Protein AF-A0A926GBU8-F1 (afdb_monomer_lite)

InterPro domains:
  IPR007627 RNA polymerase sigma-70 region 2 [PF04542] (27-92)
  IPR013325 RNA polymerase sigma factor, region 2 [SSF88946] (2-93)
  IPR039425 RNA polymerase sigma-70-like [PTHR43133] (6-156)

Structure (mmCIF, N/CA/C/O backbone):
data_AF-A0A926GBU8-F1
#
_entry.id   AF-A0A926GBU8-F1
#
loop_
_atom_site.group_PDB
_atom_site.id
_atom_site.type_symbol
_atom_site.label_atom_id
_atom_site.label_alt_id
_atom_site.label_comp_id
_atom_site.label_asym_id
_atom_site.label_entity_id
_atom_site.label_seq_id
_atom_site.pdbx_PDB_ins_code
_atom_site.Cartn_x
_atom_site.Cartn_y
_atom_site.Cartn_z
_atom_site.occupancy
_atom_site.B_iso_or_equiv
_atom_site.auth_seq_id
_atom_site.auth_comp_id
_atom_site.auth_asym_id
_atom_site.auth_atom_id
_atom_site.pdbx_PDB_model_num
ATOM 1 N N . MET A 1 1 ? -6.153 12.643 -9.523 1.00 63.75 1 MET A N 1
ATOM 2 C CA . MET A 1 1 ? -5.300 12.379 -10.706 1.00 63.75 1 MET A CA 1
ATOM 3 C C . MET A 1 1 ? -6.077 12.792 -11.944 1.00 63.75 1 MET A C 1
ATOM 5 O O . MET A 1 1 ? -7.296 12.689 -11.899 1.00 63.75 1 MET A O 1
ATOM 9 N N . SER A 1 2 ? -5.433 13.256 -13.017 1.00 78.69 2 SER A N 1
ATOM 10 C CA . SER A 1 2 ? -6.148 13.443 -14.288 1.00 78.69 2 SER A CA 1
ATOM 11 C C . SER A 1 2 ? -6.424 12.085 -14.944 1.00 78.69 2 SER A C 1
ATOM 13 O O . SER A 1 2 ? -5.638 11.152 -14.773 1.00 78.69 2 SER A O 1
ATOM 15 N N . ASN A 1 3 ? -7.508 11.981 -15.719 1.00 85.19 3 ASN A N 1
ATOM 16 C CA . ASN A 1 3 ? -7.843 10.754 -16.451 1.00 85.19 3 ASN A CA 1
ATOM 17 C C . ASN A 1 3 ? -6.680 10.292 -17.358 1.00 85.19 3 ASN A C 1
ATOM 19 O O . ASN A 1 3 ? -6.287 9.131 -17.344 1.00 85.19 3 ASN A O 1
ATOM 23 N N . ALA A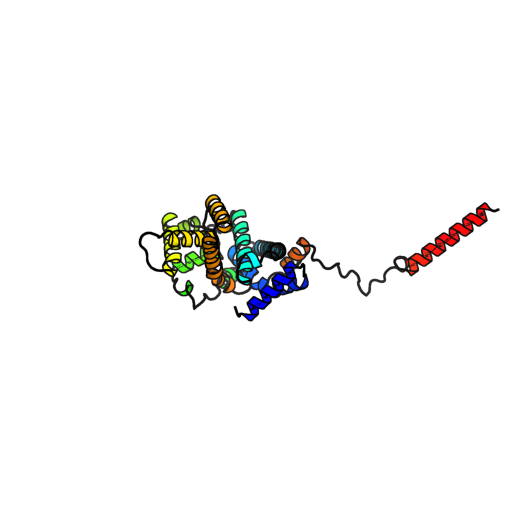 1 4 ? -6.014 11.241 -18.027 1.00 88.44 4 ALA A N 1
ATOM 24 C CA . ALA A 1 4 ? -4.846 10.973 -18.868 1.00 88.44 4 ALA A CA 1
ATOM 25 C C . ALA A 1 4 ? -3.659 10.349 -18.106 1.00 88.44 4 ALA A C 1
ATOM 27 O O . ALA A 1 4 ? -2.915 9.543 -18.667 1.00 88.44 4 ALA A O 1
ATOM 28 N N . GLN A 1 5 ? -3.461 10.709 -16.831 1.00 90.00 5 GLN A N 1
ATOM 29 C CA . GLN A 1 5 ? -2.409 10.106 -16.013 1.00 90.00 5 GLN A CA 1
ATOM 30 C C . GLN A 1 5 ? -2.749 8.656 -15.652 1.00 90.00 5 GLN A C 1
ATOM 32 O O . GLN A 1 5 ? -1.855 7.812 -15.674 1.00 90.00 5 GLN A O 1
ATOM 37 N N . ASN A 1 6 ? -4.016 8.354 -15.361 1.00 92.31 6 ASN A N 1
ATOM 38 C CA . ASN A 1 6 ? -4.447 6.985 -15.077 1.00 92.31 6 ASN A CA 1
ATOM 39 C C . ASN A 1 6 ? -4.274 6.098 -16.317 1.00 92.31 6 ASN A C 1
ATOM 41 O O . ASN A 1 6 ? -3.550 5.109 -16.246 1.00 92.31 6 ASN A O 1
ATOM 45 N N . GLU A 1 7 ? -4.783 6.522 -17.477 1.00 94.81 7 GLU A N 1
ATOM 46 C CA . GLU A 1 7 ? -4.616 5.805 -18.753 1.00 94.81 7 GLU A CA 1
ATOM 47 C C . GLU A 1 7 ? -3.135 5.592 -19.124 1.00 94.81 7 GLU A C 1
ATOM 49 O O . GLU A 1 7 ? -2.750 4.583 -19.722 1.00 94.81 7 GLU A O 1
ATOM 54 N N . HIS A 1 8 ? -2.259 6.548 -18.794 1.00 96.88 8 HIS A N 1
ATOM 55 C CA . HIS A 1 8 ? -0.822 6.381 -18.997 1.00 96.88 8 HIS A CA 1
ATOM 56 C C . HIS A 1 8 ? -0.242 5.263 -18.120 1.00 96.88 8 HIS A C 1
ATOM 58 O O . HIS A 1 8 ? 0.469 4.400 -18.637 1.00 96.88 8 HIS A O 1
ATOM 64 N N . LEU A 1 9 ? -0.566 5.247 -16.824 1.00 97.62 9 LEU A N 1
ATOM 65 C CA . LEU A 1 9 ? -0.088 4.220 -15.898 1.00 97.62 9 LEU A CA 1
ATOM 66 C C . LEU A 1 9 ? -0.658 2.834 -16.233 1.00 97.62 9 LEU A C 1
ATOM 68 O O . LEU A 1 9 ? 0.092 1.862 -16.201 1.00 97.62 9 LEU A O 1
ATOM 72 N N . GLU A 1 10 ? -1.932 2.738 -16.625 1.00 97.12 10 GLU A N 1
ATOM 73 C CA . GLU A 1 10 ? -2.544 1.483 -17.096 1.00 97.12 10 GLU A CA 1
ATOM 74 C C . GLU A 1 10 ? -1.784 0.901 -18.287 1.00 97.12 10 GLU A C 1
ATOM 76 O O . GLU A 1 10 ? -1.435 -0.281 -18.292 1.00 97.12 10 GLU A O 1
ATOM 81 N N . ARG A 1 11 ? -1.454 1.739 -19.281 1.00 97.81 11 ARG A N 1
ATOM 82 C CA . ARG A 1 11 ? -0.669 1.305 -20.446 1.00 97.81 11 ARG A CA 1
ATOM 83 C C . ARG A 1 11 ? 0.712 0.793 -20.053 1.00 97.81 11 ARG A C 1
ATOM 85 O O . ARG A 1 11 ? 1.144 -0.224 -20.595 1.00 97.81 11 ARG A O 1
ATOM 92 N N . LEU A 1 12 ? 1.395 1.462 -19.123 1.00 98.44 12 LEU A N 1
ATOM 93 C CA . LEU A 1 12 ? 2.696 1.009 -18.626 1.00 98.44 12 LEU A CA 1
ATOM 94 C C . LEU A 1 12 ? 2.581 -0.344 -17.912 1.00 98.44 12 LEU A C 1
ATOM 96 O O . LEU A 1 12 ? 3.353 -1.253 -18.208 1.00 98.44 12 LEU A O 1
ATOM 100 N N . ILE A 1 13 ? 1.585 -0.523 -17.039 1.00 98.31 13 ILE A N 1
ATOM 101 C CA . ILE A 1 13 ? 1.344 -1.799 -16.346 1.00 98.31 13 ILE A CA 1
ATOM 102 C C . ILE A 1 13 ? 1.042 -2.920 -17.353 1.00 98.31 13 ILE A C 1
ATOM 104 O O . ILE A 1 13 ? 1.612 -4.008 -17.257 1.00 98.31 13 ILE A O 1
ATOM 108 N N . ALA A 1 14 ? 0.228 -2.650 -18.376 1.00 97.69 14 ALA A N 1
ATOM 109 C CA . ALA A 1 14 ? -0.079 -3.618 -19.428 1.00 97.69 14 ALA A CA 1
ATOM 110 C C . ALA A 1 14 ? 1.153 -4.016 -20.268 1.00 97.69 14 ALA A C 1
ATOM 112 O O . ALA A 1 14 ? 1.242 -5.149 -20.745 1.00 97.69 14 ALA A O 1
ATOM 113 N N . GLN A 1 15 ? 2.117 -3.111 -20.462 1.00 97.56 15 GLN A N 1
ATOM 114 C CA . GLN A 1 15 ? 3.394 -3.418 -21.117 1.00 97.56 15 GLN A CA 1
ATOM 115 C C . GLN A 1 15 ? 4.325 -4.221 -20.194 1.00 97.56 15 GLN A C 1
ATOM 117 O O . GLN A 1 15 ? 4.931 -5.201 -20.633 1.00 97.56 15 GLN A O 1
ATOM 122 N N . ILE A 1 16 ? 4.366 -3.898 -18.899 1.00 97.75 16 ILE A N 1
ATOM 123 C CA . ILE A 1 16 ? 5.099 -4.675 -17.886 1.00 97.75 16 ILE A CA 1
ATOM 124 C C . ILE A 1 16 ? 4.576 -6.114 -17.814 1.00 97.75 16 ILE A C 1
ATOM 126 O O . ILE A 1 16 ? 5.369 -7.051 -17.766 1.00 97.75 16 ILE A O 1
ATOM 130 N N . ALA A 1 17 ? 3.258 -6.320 -17.908 1.00 96.69 17 ALA A N 1
ATOM 131 C CA . ALA A 1 17 ? 2.655 -7.654 -17.972 1.00 96.69 17 ALA A CA 1
ATOM 132 C C . ALA A 1 17 ? 3.187 -8.507 -19.144 1.00 96.69 17 ALA A C 1
ATOM 134 O O . ALA A 1 17 ? 3.181 -9.739 -19.077 1.00 96.69 17 ALA A O 1
ATOM 135 N N . LYS A 1 18 ? 3.685 -7.861 -20.208 1.00 96.38 18 LYS A N 1
ATOM 136 C CA . LYS A 1 18 ? 4.315 -8.492 -21.380 1.00 96.38 18 LYS A CA 1
ATOM 137 C C . LYS A 1 18 ? 5.840 -8.617 -21.260 1.00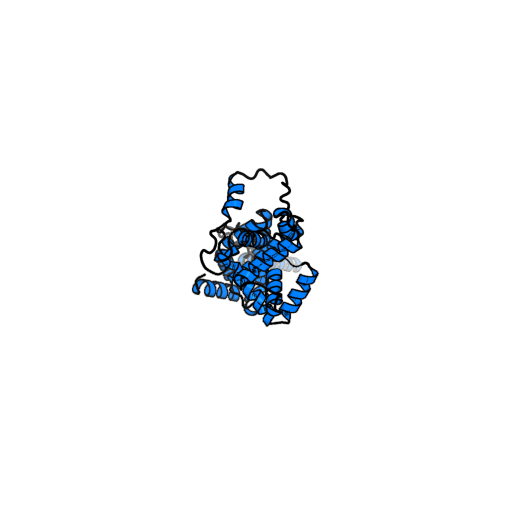 96.38 18 LYS A C 1
ATOM 139 O O . LYS A 1 18 ? 6.464 -9.165 -22.162 1.00 96.38 18 LYS A O 1
ATOM 144 N N . GLY A 1 19 ? 6.434 -8.162 -20.157 1.00 94.19 19 GLY A N 1
ATOM 145 C CA . GLY A 1 19 ? 7.876 -8.208 -19.911 1.00 94.19 19 GLY A CA 1
ATOM 146 C C . GLY A 1 19 ? 8.654 -6.998 -20.438 1.00 94.19 19 GLY A C 1
ATOM 147 O O . GLY A 1 19 ? 9.868 -7.096 -20.622 1.00 94.19 19 GLY A O 1
ATOM 148 N N . ASP A 1 20 ? 7.990 -5.867 -20.694 1.00 95.44 20 ASP A N 1
ATOM 149 C CA . ASP A 1 20 ? 8.652 -4.653 -21.178 1.00 95.44 20 ASP A CA 1
ATOM 150 C C . ASP A 1 20 ? 9.458 -3.956 -20.062 1.00 95.44 20 ASP A C 1
ATOM 152 O O . ASP A 1 20 ? 8.916 -3.448 -19.076 1.00 95.44 20 ASP A O 1
ATOM 156 N N . ARG A 1 21 ? 10.783 -3.921 -20.242 1.00 94.00 21 ARG A N 1
ATOM 157 C CA . ARG A 1 21 ? 11.736 -3.294 -19.314 1.00 94.00 21 ARG A CA 1
ATOM 158 C C . ARG A 1 21 ? 11.664 -1.768 -19.333 1.00 94.00 21 ARG A C 1
ATOM 160 O O . ARG A 1 21 ? 11.820 -1.148 -18.286 1.00 94.00 21 ARG A O 1
ATOM 167 N N . ALA A 1 22 ? 11.432 -1.166 -20.497 1.00 94.69 22 ALA A N 1
ATOM 168 C CA . ALA A 1 22 ? 11.340 0.284 -20.623 1.00 94.69 22 ALA A CA 1
ATOM 169 C C . ALA A 1 22 ? 10.052 0.796 -19.968 1.00 94.69 22 ALA A C 1
ATOM 171 O O . ALA A 1 22 ? 10.074 1.813 -19.276 1.00 94.69 22 ALA A O 1
ATOM 172 N N . ALA A 1 23 ? 8.953 0.048 -20.103 1.00 96.81 23 ALA A N 1
ATOM 173 C CA . ALA A 1 23 ? 7.709 0.351 -19.402 1.00 96.81 23 ALA A CA 1
ATOM 174 C C . ALA A 1 23 ? 7.868 0.285 -17.875 1.00 96.81 23 ALA A C 1
ATOM 176 O O . ALA A 1 23 ? 7.325 1.127 -17.160 1.00 96.81 23 ALA A O 1
ATOM 177 N N . PHE A 1 24 ? 8.646 -0.680 -17.373 1.00 96.88 24 PHE A N 1
ATOM 178 C CA . PHE A 1 24 ? 8.993 -0.766 -15.953 1.00 96.88 24 PHE A CA 1
ATOM 179 C C . PHE A 1 24 ? 9.758 0.472 -15.470 1.00 96.88 24 PHE A C 1
ATOM 181 O O . PHE A 1 24 ? 9.381 1.062 -14.456 1.00 96.88 24 PHE A O 1
ATOM 188 N N . ASP A 1 25 ? 10.793 0.892 -16.203 1.00 95.62 25 ASP A N 1
ATOM 189 C CA . ASP A 1 25 ? 11.571 2.087 -15.859 1.00 95.62 25 ASP A CA 1
ATOM 190 C C . ASP A 1 25 ? 10.692 3.355 -15.894 1.00 95.62 25 ASP A C 1
ATOM 192 O O . ASP A 1 25 ? 10.708 4.139 -14.945 1.00 95.62 25 ASP A O 1
ATOM 196 N N . ALA A 1 26 ? 9.844 3.511 -16.916 1.00 97.19 26 ALA A N 1
ATOM 197 C CA . ALA A 1 26 ? 8.922 4.642 -17.032 1.00 97.19 26 ALA A CA 1
ATOM 198 C C . ALA A 1 26 ? 7.863 4.672 -15.910 1.00 97.19 26 ALA A C 1
ATOM 200 O O . ALA A 1 26 ? 7.517 5.743 -15.394 1.00 97.19 26 ALA A O 1
ATOM 201 N N . LEU A 1 27 ? 7.366 3.503 -15.487 1.00 98.00 27 LEU A N 1
ATOM 202 C CA . LEU A 1 27 ? 6.454 3.401 -14.346 1.00 98.00 27 LEU A CA 1
ATOM 203 C C . LEU A 1 27 ? 7.168 3.798 -13.050 1.00 98.00 27 LEU A C 1
ATOM 205 O O . LEU A 1 27 ? 6.597 4.523 -12.229 1.00 98.00 27 LEU A O 1
ATOM 209 N N . TYR A 1 28 ? 8.417 3.360 -12.875 1.00 97.44 28 TYR A N 1
ATOM 210 C CA . TYR A 1 28 ? 9.247 3.746 -11.738 1.00 97.44 28 TYR A CA 1
ATOM 211 C C . TYR A 1 28 ? 9.452 5.263 -11.698 1.00 97.44 28 TYR A C 1
ATOM 213 O O . TYR A 1 28 ? 9.207 5.884 -10.663 1.00 97.44 28 TYR A O 1
ATOM 221 N N . ASP A 1 29 ? 9.854 5.882 -12.809 1.00 96.12 29 ASP A N 1
ATOM 222 C CA . ASP A 1 29 ? 10.068 7.333 -12.899 1.00 96.12 29 ASP A CA 1
ATOM 223 C C . ASP A 1 29 ? 8.801 8.119 -12.529 1.00 96.12 29 ASP A C 1
ATOM 225 O O . ASP A 1 29 ? 8.865 9.104 -11.794 1.00 96.12 29 ASP A O 1
ATOM 229 N N . SER A 1 30 ? 7.636 7.630 -12.956 1.00 96.31 30 SER A N 1
ATOM 230 C CA . SER A 1 30 ? 6.349 8.297 -12.731 1.00 96.31 30 SER A CA 1
ATOM 231 C C . SER A 1 30 ? 5.820 8.187 -11.297 1.00 96.31 30 SER A C 1
ATOM 233 O O . SER A 1 30 ? 5.031 9.031 -10.865 1.00 96.31 30 SER A O 1
ATOM 235 N N . THR A 1 31 ? 6.187 7.134 -10.557 1.00 97.62 31 THR A N 1
ATOM 236 C CA . THR A 1 31 ? 5.485 6.768 -9.309 1.00 97.62 31 THR A CA 1
ATOM 237 C C . THR A 1 31 ? 6.389 6.649 -8.084 1.00 97.62 31 THR A C 1
ATOM 239 O O . THR A 1 31 ? 5.923 6.868 -6.961 1.00 97.62 31 THR A O 1
ATOM 242 N N . SER A 1 32 ? 7.685 6.387 -8.270 1.00 97.44 32 SER A N 1
ATOM 243 C CA . SER A 1 32 ? 8.601 6.027 -7.180 1.00 97.44 32 SER A CA 1
ATOM 244 C C . SER A 1 32 ? 8.712 7.091 -6.099 1.00 97.44 32 SER A C 1
ATOM 246 O O . SER A 1 32 ? 8.776 6.738 -4.927 1.00 97.44 32 SER A O 1
ATOM 248 N N . ALA A 1 33 ? 8.664 8.380 -6.446 1.00 96.00 33 ALA A N 1
ATOM 249 C CA . ALA A 1 33 ? 8.797 9.444 -5.455 1.00 96.00 33 ALA A CA 1
ATOM 250 C C . ALA A 1 33 ? 7.646 9.466 -4.429 1.00 96.00 33 ALA A C 1
ATOM 252 O O . ALA A 1 33 ? 7.858 9.749 -3.249 1.00 96.00 33 ALA A O 1
ATOM 253 N N . LYS A 1 34 ? 6.422 9.136 -4.864 1.00 95.56 34 LYS A N 1
ATOM 254 C CA . LYS A 1 34 ? 5.244 9.051 -3.984 1.00 95.56 34 LYS A CA 1
ATOM 255 C C . LYS A 1 34 ? 5.255 7.765 -3.164 1.00 95.56 34 LYS A C 1
ATOM 257 O O . LYS A 1 34 ? 5.029 7.801 -1.959 1.00 95.56 34 LYS A O 1
ATOM 262 N N . LEU A 1 35 ? 5.554 6.633 -3.804 1.00 97.88 35 LEU A N 1
ATOM 263 C CA . LEU A 1 35 ? 5.604 5.339 -3.116 1.00 97.88 35 LEU A CA 1
ATOM 264 C C . LEU A 1 35 ? 6.747 5.294 -2.092 1.00 97.88 35 LEU A C 1
ATOM 266 O O . LEU A 1 35 ? 6.578 4.765 -0.998 1.00 97.88 35 LEU A O 1
ATOM 270 N N . TYR A 1 36 ? 7.888 5.913 -2.402 1.00 97.69 36 TYR A N 1
ATOM 271 C CA . TYR A 1 36 ? 9.001 6.026 -1.468 1.00 97.69 36 TYR A CA 1
ATOM 272 C C . TYR A 1 36 ? 8.675 6.939 -0.287 1.00 97.69 36 TYR A C 1
ATOM 274 O O . TYR A 1 36 ? 9.002 6.585 0.844 1.00 97.69 36 TYR A O 1
ATOM 282 N N . ALA A 1 37 ? 7.991 8.067 -0.522 1.00 95.50 37 ALA A N 1
ATOM 283 C CA . ALA A 1 37 ? 7.491 8.911 0.562 1.00 95.50 37 ALA A CA 1
ATOM 284 C C . ALA A 1 37 ? 6.618 8.100 1.528 1.00 95.50 37 ALA A C 1
ATOM 286 O O . ALA A 1 37 ? 6.871 8.112 2.728 1.00 95.50 37 ALA A O 1
ATOM 287 N N . LEU A 1 38 ? 5.685 7.301 0.999 1.00 95.81 38 LEU A N 1
ATOM 288 C CA . LEU A 1 38 ? 4.846 6.418 1.807 1.00 95.81 38 LEU A CA 1
ATOM 289 C C . LEU A 1 38 ? 5.662 5.384 2.602 1.00 95.81 38 LEU A C 1
ATOM 291 O O . LEU A 1 38 ? 5.427 5.218 3.798 1.00 95.81 38 LEU A O 1
ATOM 295 N N . CYS A 1 39 ? 6.644 4.721 1.979 1.00 96.31 39 CYS A N 1
ATOM 296 C CA . CYS A 1 39 ? 7.535 3.792 2.683 1.00 96.31 39 CYS A CA 1
ATOM 297 C C . CYS A 1 39 ? 8.277 4.475 3.841 1.00 96.31 39 CYS A C 1
ATOM 299 O O . CYS A 1 39 ? 8.348 3.917 4.934 1.00 96.31 39 CYS A O 1
ATOM 301 N N . VAL A 1 40 ? 8.827 5.673 3.613 1.00 94.88 40 VAL A N 1
ATOM 302 C CA . VAL A 1 40 ? 9.551 6.442 4.638 1.00 94.88 40 VAL A CA 1
ATOM 303 C C . VAL A 1 40 ? 8.617 6.857 5.771 1.00 94.88 40 VAL A C 1
ATOM 305 O O . VAL A 1 40 ? 9.008 6.754 6.930 1.00 94.88 40 VAL A O 1
ATOM 308 N N . THR A 1 41 ? 7.391 7.281 5.459 1.00 92.00 41 THR A N 1
ATOM 309 C CA . THR A 1 41 ? 6.397 7.669 6.466 1.00 92.00 41 THR A CA 1
ATOM 310 C C . THR A 1 41 ? 5.987 6.489 7.350 1.00 92.00 41 THR A C 1
ATOM 312 O O . THR A 1 41 ? 5.946 6.649 8.567 1.00 92.00 41 THR A O 1
ATOM 315 N N . ILE A 1 42 ? 5.747 5.309 6.764 1.00 91.81 42 ILE A N 1
ATOM 316 C CA . ILE A 1 42 ? 5.332 4.113 7.518 1.00 91.81 42 ILE A CA 1
ATOM 317 C C . ILE A 1 42 ? 6.485 3.542 8.345 1.00 91.81 42 ILE A C 1
ATOM 319 O O . ILE A 1 42 ? 6.299 3.199 9.508 1.00 91.81 42 ILE A O 1
ATOM 323 N N . LEU A 1 43 ? 7.673 3.406 7.750 1.00 91.81 43 LEU A N 1
ATOM 324 C CA . LEU A 1 43 ? 8.782 2.680 8.376 1.00 91.81 43 LEU A CA 1
ATOM 325 C C . LEU A 1 43 ? 9.656 3.563 9.266 1.00 91.81 43 LEU A C 1
ATOM 327 O O . LEU A 1 43 ? 10.352 3.042 10.132 1.00 91.81 43 LEU A O 1
ATOM 331 N N . ASN A 1 44 ? 9.673 4.878 9.026 1.00 89.06 44 ASN A N 1
ATOM 332 C CA . ASN A 1 44 ? 10.564 5.836 9.685 1.00 89.06 44 ASN A CA 1
ATOM 333 C C . ASN A 1 44 ? 12.056 5.411 9.678 1.00 89.06 44 ASN A C 1
ATOM 335 O O . ASN A 1 44 ? 12.845 5.804 10.535 1.00 89.06 44 ASN A O 1
ATOM 339 N N . ASP A 1 45 ? 12.449 4.606 8.688 1.00 90.25 45 ASP A N 1
ATOM 340 C CA . ASP A 1 45 ? 13.785 4.046 8.488 1.00 90.25 45 ASP A CA 1
ATOM 341 C C . ASP A 1 45 ? 14.058 4.041 6.977 1.00 90.25 45 ASP A C 1
ATOM 343 O O . ASP A 1 45 ? 13.387 3.351 6.207 1.00 90.25 45 ASP A O 1
ATOM 347 N N . ARG A 1 46 ? 15.021 4.860 6.533 1.00 91.81 46 ARG A N 1
ATOM 348 C CA . ARG A 1 46 ? 15.344 5.027 5.106 1.00 91.81 46 ARG A CA 1
ATOM 349 C C . ARG A 1 46 ? 15.919 3.753 4.476 1.00 91.81 46 ARG A C 1
ATOM 351 O O . ARG A 1 46 ? 15.401 3.367 3.431 1.00 91.81 46 ARG A O 1
ATOM 358 N N . PRO A 1 47 ? 16.934 3.083 5.057 1.00 93.44 47 PRO A N 1
ATOM 359 C CA . PRO A 1 47 ? 17.360 1.762 4.595 1.00 93.44 47 PRO A CA 1
ATOM 360 C C . PRO A 1 47 ? 16.212 0.752 4.457 1.00 93.44 47 PRO A C 1
ATOM 362 O O . PRO A 1 47 ? 16.108 0.072 3.433 1.00 93.44 47 PRO A O 1
ATOM 365 N N . ALA A 1 48 ? 15.318 0.676 5.448 1.00 94.50 48 ALA A N 1
ATOM 366 C CA . ALA A 1 48 ? 14.162 -0.214 5.377 1.00 94.50 48 ALA A CA 1
ATOM 367 C C . ALA A 1 48 ? 13.183 0.203 4.267 1.00 94.50 48 ALA A C 1
ATOM 369 O O . ALA A 1 48 ? 12.692 -0.654 3.530 1.00 94.50 48 ALA A O 1
ATOM 370 N N . ALA A 1 49 ? 12.924 1.503 4.111 1.00 96.12 49 ALA A N 1
ATOM 371 C CA . ALA A 1 49 ? 12.060 2.054 3.070 1.00 96.12 49 ALA A CA 1
ATOM 372 C C . ALA A 1 49 ? 12.612 1.827 1.658 1.00 96.12 49 ALA A C 1
ATOM 374 O O . ALA A 1 49 ? 11.850 1.497 0.754 1.00 96.12 49 ALA A O 1
ATOM 375 N N . GLU A 1 50 ? 13.926 1.955 1.472 1.00 96.50 50 GLU A N 1
ATOM 376 C CA . GLU A 1 50 ? 14.621 1.691 0.209 1.00 96.50 50 GLU A CA 1
ATOM 377 C C . GLU A 1 50 ? 14.464 0.223 -0.205 1.00 96.50 50 GLU A C 1
ATOM 379 O O . GLU A 1 50 ? 13.996 -0.063 -1.307 1.00 96.50 50 GLU A O 1
ATOM 384 N N . SER A 1 51 ? 14.776 -0.704 0.705 1.00 96.56 51 SER A N 1
ATOM 385 C CA . SER A 1 51 ? 14.612 -2.141 0.462 1.00 96.56 51 SER A CA 1
ATOM 386 C C . SER A 1 51 ? 13.141 -2.517 0.239 1.00 96.56 51 SER A C 1
ATOM 388 O O . SER A 1 51 ? 12.836 -3.307 -0.648 1.00 96.56 51 SER A O 1
ATOM 390 N N . THR A 1 52 ? 12.212 -1.892 0.966 1.00 98.00 52 THR A N 1
ATOM 391 C CA . THR A 1 52 ? 10.770 -2.110 0.761 1.00 98.00 52 THR A CA 1
ATOM 392 C C . THR A 1 52 ? 10.312 -1.608 -0.605 1.00 98.00 52 THR A C 1
ATOM 394 O O . THR A 1 52 ? 9.530 -2.281 -1.268 1.00 98.00 52 THR A O 1
ATOM 397 N N . LEU A 1 53 ? 10.802 -0.453 -1.066 1.00 98.25 53 LEU A N 1
ATOM 398 C CA . LEU A 1 53 ? 10.474 0.070 -2.393 1.00 98.25 53 LEU A CA 1
ATOM 399 C C . LEU A 1 53 ? 10.966 -0.869 -3.503 1.00 98.25 53 LEU A C 1
ATOM 401 O O . LEU A 1 53 ? 10.248 -1.094 -4.476 1.00 98.25 53 LEU A O 1
ATOM 405 N N . GLN A 1 54 ? 12.156 -1.453 -3.347 1.00 97.62 54 GLN A N 1
ATOM 406 C CA . GLN A 1 54 ? 12.637 -2.504 -4.245 1.00 97.62 54 GLN A CA 1
ATOM 407 C C . GLN A 1 54 ? 11.651 -3.682 -4.292 1.00 97.62 54 GLN A C 1
ATOM 409 O O . GLN A 1 54 ? 11.199 -4.055 -5.376 1.00 97.62 54 GLN A O 1
ATOM 414 N N . ASP A 1 55 ? 11.259 -4.221 -3.134 1.00 98.06 55 ASP A N 1
ATOM 415 C CA . ASP A 1 55 ? 10.316 -5.344 -3.051 1.00 98.06 55 ASP A CA 1
ATOM 416 C C . ASP A 1 55 ? 8.950 -5.011 -3.667 1.00 98.06 55 ASP A C 1
ATOM 418 O O . ASP A 1 55 ? 8.308 -5.873 -4.273 1.00 98.06 55 ASP A O 1
ATOM 422 N N . VAL A 1 56 ? 8.504 -3.757 -3.540 1.00 98.50 56 VAL A N 1
ATOM 423 C CA . VAL A 1 56 ? 7.285 -3.244 -4.179 1.00 98.50 56 VAL A CA 1
ATOM 424 C C . VAL A 1 56 ? 7.383 -3.365 -5.691 1.00 98.50 56 VAL A C 1
ATOM 426 O O . VAL A 1 56 ? 6.503 -3.970 -6.296 1.00 98.50 56 VAL A O 1
ATOM 429 N N . TYR A 1 57 ? 8.443 -2.855 -6.315 1.00 98.31 57 TYR A N 1
ATOM 430 C CA . TYR A 1 57 ? 8.564 -2.924 -7.772 1.00 98.31 57 TYR A CA 1
ATOM 431 C C . TYR A 1 57 ? 8.783 -4.352 -8.288 1.00 98.31 57 TYR A C 1
ATOM 433 O O . TYR A 1 57 ? 8.259 -4.706 -9.345 1.00 98.31 57 TYR A O 1
ATOM 441 N N . VAL A 1 58 ? 9.460 -5.212 -7.519 1.00 98.19 58 VAL A N 1
ATOM 442 C CA . VAL A 1 58 ? 9.529 -6.657 -7.807 1.00 98.19 58 VAL A CA 1
ATOM 443 C C . VAL A 1 58 ? 8.129 -7.274 -7.836 1.00 98.19 58 VAL A C 1
ATOM 445 O O . VAL A 1 58 ? 7.818 -8.100 -8.695 1.00 98.19 58 VAL A O 1
ATOM 448 N N . ALA A 1 59 ? 7.260 -6.871 -6.914 1.00 97.94 59 ALA A N 1
ATOM 449 C CA . ALA A 1 59 ? 5.889 -7.352 -6.862 1.00 97.94 59 ALA A CA 1
ATOM 450 C C . ALA A 1 59 ? 5.024 -6.826 -7.992 1.00 97.94 59 ALA A C 1
ATOM 452 O O . ALA A 1 59 ? 4.282 -7.603 -8.582 1.00 97.94 59 ALA A O 1
ATOM 453 N N . VAL A 1 60 ? 5.150 -5.535 -8.303 1.00 98.06 60 VAL A N 1
ATOM 454 C CA . VAL A 1 60 ? 4.469 -4.900 -9.432 1.00 98.06 60 VAL A CA 1
ATOM 455 C C . VAL A 1 60 ? 4.778 -5.670 -10.708 1.00 98.06 60 VAL A C 1
ATOM 457 O O . VAL A 1 60 ? 3.857 -6.063 -11.413 1.00 98.06 60 VAL A O 1
ATOM 460 N N . TRP A 1 61 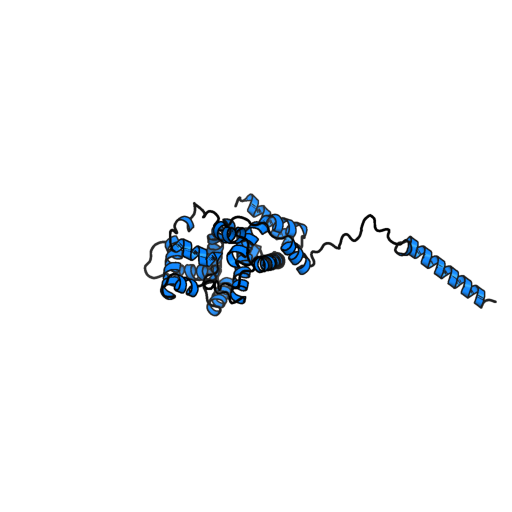? 6.051 -5.989 -10.958 1.00 97.75 61 TRP A N 1
ATOM 461 C CA . TRP A 1 61 ? 6.442 -6.812 -12.101 1.00 97.75 61 TRP A CA 1
ATOM 462 C C . TRP A 1 61 ? 5.760 -8.186 -12.108 1.00 97.75 61 TRP A C 1
ATOM 464 O O . TRP A 1 61 ? 5.196 -8.600 -13.119 1.00 97.75 61 TRP A O 1
ATOM 474 N N . LYS A 1 62 ? 5.789 -8.898 -10.974 1.00 96.88 62 LYS A N 1
ATOM 475 C CA . LYS A 1 62 ? 5.219 -10.251 -10.856 1.00 96.88 62 LYS A CA 1
ATOM 476 C C . LYS A 1 62 ? 3.693 -10.275 -10.981 1.00 96.88 62 LYS A C 1
ATOM 478 O O . LYS A 1 62 ? 3.154 -11.247 -11.497 1.00 96.88 62 LYS A O 1
ATOM 483 N N . GLN A 1 63 ? 3.012 -9.236 -10.504 1.00 96.75 63 GLN A N 1
ATOM 484 C CA . GLN A 1 63 ? 1.551 -9.173 -10.411 1.00 96.75 63 GLN A CA 1
ATOM 485 C C . GLN A 1 63 ? 0.899 -8.390 -11.558 1.00 96.75 63 GLN A C 1
ATOM 487 O O . GLN A 1 63 ? -0.318 -8.444 -11.696 1.00 96.75 63 GLN A O 1
ATOM 492 N N . ALA A 1 64 ? 1.670 -7.698 -12.407 1.00 97.06 64 ALA A N 1
ATOM 493 C CA . ALA A 1 64 ? 1.137 -6.869 -13.493 1.00 97.06 64 ALA A CA 1
ATOM 494 C C . ALA A 1 64 ? 0.189 -7.622 -14.442 1.00 97.06 64 ALA A C 1
ATOM 496 O O . ALA A 1 64 ? -0.750 -7.027 -14.962 1.00 97.06 64 ALA A O 1
ATOM 497 N N . ARG A 1 65 ? 0.398 -8.932 -14.649 1.00 96.19 65 ARG A N 1
ATOM 498 C CA . ARG A 1 65 ? -0.484 -9.777 -15.479 1.00 96.19 65 ARG A CA 1
ATOM 499 C C . ARG A 1 65 ? -1.909 -9.883 -14.944 1.00 96.19 65 ARG A C 1
ATOM 501 O O . ARG A 1 65 ? -2.818 -10.084 -15.735 1.00 96.19 65 ARG A O 1
ATOM 508 N N . ASN A 1 66 ? -2.077 -9.721 -13.639 1.00 93.38 66 ASN A N 1
ATOM 509 C CA . ASN A 1 66 ? -3.344 -9.861 -12.935 1.00 93.38 66 ASN A CA 1
ATOM 510 C C . ASN A 1 66 ? -3.923 -8.490 -12.564 1.00 93.38 66 ASN A C 1
ATOM 512 O O . ASN A 1 66 ? -4.882 -8.417 -11.808 1.00 93.38 66 ASN A O 1
ATOM 516 N N . PHE A 1 67 ? -3.332 -7.387 -13.047 1.00 94.56 67 PHE A N 1
ATOM 517 C CA . PHE A 1 67 ? -3.758 -6.036 -12.680 1.00 94.56 67 PHE A CA 1
ATOM 518 C C . PHE A 1 67 ? -5.251 -5.793 -12.961 1.00 94.56 67 PHE A C 1
ATOM 520 O O . PHE A 1 67 ? -5.944 -5.236 -12.114 1.00 94.56 67 PHE A O 1
ATOM 527 N N . SER A 1 68 ? -5.754 -6.268 -14.107 1.00 90.00 68 SER A N 1
ATOM 528 C CA . SER A 1 68 ? -7.168 -6.152 -14.491 1.00 90.00 68 SER A CA 1
ATOM 529 C C . SER A 1 68 ? -8.129 -6.815 -13.506 1.00 90.00 68 SER A C 1
ATOM 531 O O . SER A 1 68 ? -9.269 -6.380 -13.397 1.00 90.00 68 SER A O 1
ATOM 533 N N . ASP A 1 69 ? -7.675 -7.834 -12.777 1.00 89.31 69 ASP A N 1
ATOM 534 C CA . ASP A 1 69 ? -8.519 -8.622 -11.875 1.00 89.31 69 ASP A CA 1
ATOM 535 C C . ASP A 1 69 ? -8.785 -7.882 -10.555 1.00 89.31 69 ASP A C 1
ATOM 537 O O . ASP A 1 69 ? -9.700 -8.232 -9.814 1.00 89.31 69 ASP A O 1
ATOM 541 N N . PHE A 1 70 ? -7.989 -6.852 -10.240 1.00 85.94 70 PHE A N 1
ATOM 542 C CA . PHE A 1 70 ? -8.160 -6.064 -9.019 1.00 85.94 70 PHE A CA 1
ATOM 543 C C . PHE A 1 70 ? -9.237 -4.983 -9.145 1.00 85.94 70 PHE A C 1
ATOM 545 O O . PHE A 1 70 ? -9.714 -4.513 -8.115 1.00 85.94 70 PHE A O 1
ATOM 552 N N . ASP A 1 71 ? -9.587 -4.577 -10.371 1.00 86.88 71 ASP A N 1
ATOM 553 C CA . ASP A 1 71 ? -10.513 -3.473 -10.661 1.00 86.88 71 ASP A CA 1
ATOM 554 C C . ASP A 1 71 ? -10.214 -2.196 -9.845 1.00 86.88 71 ASP A C 1
ATOM 556 O O . ASP A 1 71 ? -11.094 -1.547 -9.283 1.00 86.88 71 ASP A O 1
ATOM 560 N N . LEU A 1 72 ? -8.925 -1.864 -9.723 1.00 90.44 72 LEU A N 1
ATOM 561 C CA . LEU A 1 72 ? -8.423 -0.686 -9.015 1.00 90.44 72 LEU A CA 1
ATOM 562 C C . LEU A 1 72 ? -7.809 0.299 -10.000 1.00 90.44 72 LEU A C 1
ATOM 564 O O . LEU A 1 72 ? -7.184 -0.091 -10.988 1.00 90.44 72 LEU A O 1
ATOM 568 N N . GLN A 1 73 ? -7.861 1.584 -9.659 1.00 93.38 73 GLN A N 1
ATOM 569 C CA . GLN A 1 73 ? -7.057 2.583 -10.347 1.00 93.38 73 GLN A CA 1
ATOM 570 C C . GLN A 1 73 ? -5.557 2.258 -10.183 1.00 93.38 73 GLN A C 1
ATOM 572 O O . GLN A 1 73 ? -5.132 1.801 -9.115 1.00 93.38 73 GLN A O 1
ATOM 577 N N . PRO A 1 74 ? -4.699 2.546 -11.183 1.00 96.62 74 PRO A N 1
ATOM 578 C CA . PRO A 1 74 ? -3.284 2.164 -11.149 1.00 96.62 74 PRO A CA 1
ATOM 579 C C . PRO A 1 74 ? -2.537 2.614 -9.897 1.00 96.62 74 PRO A C 1
ATOM 581 O O . PRO A 1 74 ? -1.822 1.832 -9.275 1.00 96.62 74 PRO A O 1
ATOM 584 N N . MET A 1 75 ? -2.710 3.877 -9.493 1.00 95.75 75 MET A N 1
ATOM 585 C CA . MET A 1 75 ? -2.048 4.380 -8.288 1.00 95.75 75 MET A CA 1
ATOM 586 C C . MET A 1 75 ? -2.619 3.771 -7.013 1.00 95.75 75 MET A C 1
ATOM 588 O O . MET A 1 75 ? -1.865 3.600 -6.060 1.00 95.75 75 MET A O 1
ATOM 592 N N . THR A 1 76 ? -3.898 3.405 -6.992 1.00 94.69 76 THR A N 1
ATOM 593 C CA . THR A 1 76 ? -4.523 2.720 -5.857 1.00 94.69 76 THR A CA 1
ATOM 594 C C . THR A 1 76 ? -3.950 1.324 -5.678 1.00 94.69 76 THR A C 1
ATOM 596 O O . THR A 1 76 ? -3.577 0.939 -4.567 1.00 94.69 76 THR A O 1
ATOM 599 N N . TRP A 1 77 ? -3.783 0.594 -6.779 1.00 97.44 77 TRP A N 1
ATOM 600 C CA . TRP A 1 77 ? -3.119 -0.704 -6.780 1.00 97.44 77 TRP A CA 1
ATOM 601 C C . TRP A 1 77 ? -1.659 -0.601 -6.315 1.00 97.44 77 TRP A C 1
ATOM 603 O O . TRP A 1 77 ? -1.245 -1.321 -5.404 1.00 97.44 77 TRP A O 1
ATOM 613 N N . LEU A 1 78 ? -0.898 0.359 -6.853 1.00 98.25 78 LEU A N 1
ATOM 614 C CA . LEU A 1 78 ? 0.491 0.600 -6.448 1.00 98.25 78 LEU A CA 1
ATOM 615 C C . LEU A 1 78 ? 0.608 0.951 -4.956 1.00 98.25 78 LEU A C 1
ATOM 617 O O . LEU A 1 78 ? 1.410 0.345 -4.246 1.00 98.25 78 LEU A O 1
ATOM 621 N N . VAL A 1 79 ? -0.219 1.876 -4.459 1.00 97.38 79 VAL A N 1
ATOM 622 C CA . VAL A 1 79 ? -0.261 2.264 -3.039 1.00 97.38 79 VAL A CA 1
ATOM 623 C C . VAL A 1 79 ? -0.641 1.079 -2.152 1.00 97.38 79 VAL A C 1
ATOM 625 O O . VAL A 1 79 ? -0.025 0.896 -1.103 1.00 97.38 79 VAL A O 1
ATOM 628 N N . SER A 1 80 ? -1.593 0.242 -2.574 1.00 95.88 80 SER A N 1
ATOM 629 C CA . SER A 1 80 ? -2.010 -0.950 -1.824 1.00 95.88 80 SER A CA 1
ATOM 630 C C . SER A 1 80 ? -0.859 -1.946 -1.661 1.00 95.88 80 SER A C 1
ATOM 632 O O 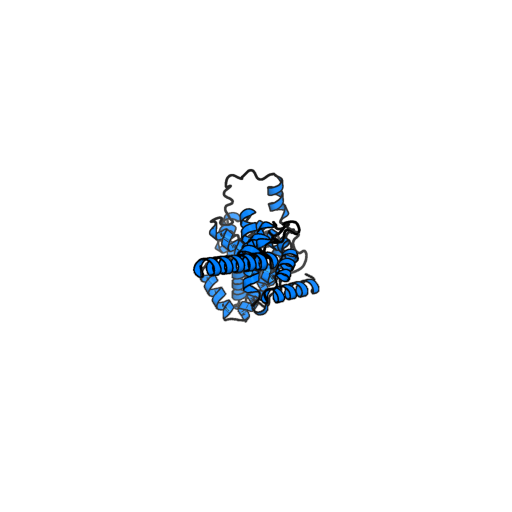. SER A 1 80 ? -0.586 -2.400 -0.549 1.00 95.88 80 SER A O 1
ATOM 634 N N . ILE A 1 81 ? -0.120 -2.221 -2.742 1.00 97.31 81 ILE A N 1
ATOM 635 C CA . ILE A 1 81 ? 1.087 -3.064 -2.725 1.00 97.31 81 ILE A CA 1
ATOM 636 C C . ILE A 1 81 ? 2.156 -2.468 -1.801 1.00 97.31 81 ILE A C 1
ATOM 638 O O . ILE A 1 81 ? 2.771 -3.195 -1.013 1.00 97.31 81 ILE A O 1
ATOM 642 N N . THR A 1 82 ? 2.394 -1.157 -1.899 1.00 98.25 82 THR A N 1
ATOM 643 C CA . THR A 1 82 ? 3.385 -0.446 -1.082 1.00 98.25 82 THR A CA 1
ATOM 644 C C . THR A 1 82 ? 3.046 -0.498 0.397 1.00 98.25 82 THR A C 1
ATOM 646 O O . THR A 1 82 ? 3.884 -0.908 1.202 1.00 98.25 82 THR A O 1
ATOM 649 N N . ARG A 1 83 ? 1.813 -0.138 0.759 1.00 96.56 83 ARG A N 1
ATOM 650 C CA . ARG A 1 83 ? 1.366 -0.117 2.148 1.00 96.56 83 ARG A CA 1
ATOM 651 C C . ARG A 1 83 ? 1.408 -1.512 2.759 1.00 96.56 83 ARG A C 1
ATOM 653 O O . ARG A 1 83 ? 1.972 -1.664 3.836 1.00 96.56 83 ARG A O 1
ATOM 660 N N . ALA A 1 84 ? 0.895 -2.530 2.065 1.00 94.19 84 ALA A N 1
ATOM 661 C CA . ALA A 1 84 ? 0.911 -3.905 2.564 1.00 94.19 84 ALA A CA 1
ATOM 662 C C . ALA A 1 84 ? 2.334 -4.372 2.918 1.00 94.19 84 ALA A C 1
ATOM 664 O O . ALA A 1 84 ? 2.562 -4.901 4.005 1.00 94.19 84 ALA A O 1
ATOM 665 N N . ARG A 1 85 ? 3.320 -4.105 2.048 1.00 96.00 85 ARG A N 1
ATOM 666 C CA . ARG A 1 85 ? 4.726 -4.459 2.311 1.00 96.00 85 ARG A CA 1
ATOM 667 C C . ARG A 1 85 ? 5.348 -3.663 3.447 1.00 96.00 85 ARG A C 1
ATOM 669 O O . ARG A 1 85 ? 6.035 -4.244 4.284 1.00 96.00 85 ARG A O 1
ATOM 676 N N . ALA A 1 86 ? 5.118 -2.354 3.481 1.00 95.75 86 ALA A N 1
ATOM 677 C CA . ALA A 1 86 ? 5.658 -1.502 4.531 1.00 95.75 86 ALA A CA 1
ATOM 678 C C . ALA A 1 86 ? 5.102 -1.896 5.910 1.00 95.75 86 ALA A C 1
ATOM 680 O O . ALA A 1 86 ? 5.870 -2.037 6.856 1.00 95.75 86 ALA A O 1
ATOM 681 N N . ILE A 1 87 ? 3.797 -2.168 6.012 1.00 92.94 87 ILE A N 1
ATOM 682 C CA . ILE A 1 87 ? 3.160 -2.626 7.254 1.00 92.94 87 ILE A CA 1
ATOM 683 C C . ILE A 1 87 ? 3.667 -4.013 7.664 1.00 92.94 87 ILE A C 1
ATOM 685 O O . ILE A 1 87 ? 4.010 -4.209 8.829 1.00 92.94 87 ILE A O 1
ATOM 689 N N . ALA A 1 88 ? 3.778 -4.961 6.728 1.00 91.88 88 ALA A N 1
ATOM 690 C CA . ALA A 1 88 ? 4.325 -6.285 7.026 1.00 91.88 88 ALA A CA 1
ATOM 691 C C . ALA A 1 88 ? 5.756 -6.195 7.587 1.00 91.88 88 ALA A C 1
ATOM 693 O O . ALA A 1 88 ? 6.077 -6.829 8.592 1.00 91.88 88 ALA A O 1
ATOM 694 N N . ARG A 1 89 ? 6.607 -5.348 6.992 1.00 93.81 89 ARG A N 1
ATOM 695 C CA . ARG A 1 89 ? 7.978 -5.120 7.468 1.00 93.81 89 ARG A CA 1
ATOM 696 C C . ARG A 1 89 ? 8.030 -4.406 8.818 1.00 93.81 89 ARG A C 1
ATOM 698 O O . ARG A 1 89 ? 8.866 -4.762 9.651 1.00 93.81 89 ARG A O 1
ATOM 705 N N . LEU A 1 90 ? 7.155 -3.425 9.040 1.00 90.44 90 LEU A N 1
ATOM 706 C CA . LEU A 1 90 ? 7.026 -2.730 10.322 1.00 90.44 90 LEU A CA 1
ATOM 707 C C . LEU A 1 90 ? 6.726 -3.735 11.446 1.00 90.44 90 LEU A C 1
ATOM 709 O O . LEU A 1 90 ? 7.458 -3.788 12.433 1.00 90.44 90 LEU A O 1
ATOM 713 N N . ARG A 1 91 ? 5.732 -4.608 11.235 1.00 86.19 91 ARG A N 1
ATOM 714 C CA . ARG A 1 91 ? 5.345 -5.666 12.184 1.00 86.19 91 ARG A CA 1
ATOM 715 C C . ARG A 1 91 ? 6.454 -6.682 12.421 1.00 86.19 91 ARG A C 1
ATOM 717 O O . ARG A 1 91 ? 6.749 -7.011 13.565 1.00 86.19 91 ARG A O 1
ATOM 724 N N . ALA A 1 92 ? 7.114 -7.136 11.355 1.00 87.50 92 ALA A N 1
ATOM 725 C CA . ALA A 1 92 ? 8.214 -8.095 11.454 1.00 87.50 92 ALA A CA 1
ATOM 726 C C . ALA A 1 92 ? 9.428 -7.543 12.222 1.00 87.50 92 ALA A C 1
ATOM 728 O O . ALA A 1 92 ? 10.207 -8.306 12.785 1.00 87.50 92 ALA A O 1
ATOM 729 N N . SER A 1 93 ? 9.590 -6.219 12.267 1.00 81.50 93 SER A N 1
ATOM 730 C CA . SER A 1 93 ? 10.685 -5.572 12.995 1.00 81.50 93 SER A CA 1
ATOM 731 C C . SER A 1 93 ? 10.439 -5.488 14.510 1.00 81.50 93 SER A C 1
ATOM 733 O O . SER A 1 93 ? 11.312 -5.009 15.231 1.00 81.50 93 SER A O 1
ATOM 735 N N . GLY A 1 94 ? 9.263 -5.904 15.005 1.00 68.75 94 GLY A N 1
ATOM 736 C CA . GLY A 1 94 ? 8.876 -5.788 16.418 1.00 68.75 94 GLY A CA 1
ATOM 737 C C . GLY A 1 94 ? 8.641 -4.346 16.888 1.00 68.75 94 GLY A C 1
ATOM 738 O O . GLY A 1 94 ? 8.328 -4.114 18.055 1.00 68.75 94 GLY A O 1
ATOM 739 N N . ILE A 1 95 ? 8.767 -3.372 15.981 1.00 58.09 95 ILE A N 1
ATOM 740 C CA . ILE A 1 95 ? 8.445 -1.966 16.208 1.00 58.09 95 ILE A CA 1
ATOM 741 C C . ILE A 1 95 ? 6.926 -1.847 16.068 1.00 58.09 95 ILE A C 1
ATOM 743 O O . ILE A 1 95 ? 6.405 -1.449 15.030 1.00 58.09 95 ILE A O 1
ATOM 747 N N . ASN A 1 96 ? 6.195 -2.244 17.109 1.00 52.75 96 ASN A N 1
ATOM 748 C CA . ASN A 1 96 ? 4.790 -1.866 17.226 1.00 52.75 96 ASN A CA 1
ATOM 749 C C . ASN A 1 96 ? 4.731 -0.331 17.273 1.00 52.75 96 ASN A C 1
ATOM 751 O O . ASN A 1 96 ? 5.512 0.290 18.001 1.00 52.75 96 ASN A O 1
ATOM 755 N N . GLY A 1 97 ? 3.832 0.284 16.499 1.00 48.34 97 GLY A N 1
ATOM 756 C CA . GLY A 1 97 ? 3.778 1.730 16.231 1.00 48.34 97 GLY A CA 1
ATOM 757 C C . GLY A 1 97 ? 3.668 2.636 17.468 1.00 48.34 97 GLY A C 1
ATOM 758 O O . GLY A 1 97 ? 3.762 3.857 17.350 1.00 48.34 97 GLY A O 1
ATOM 759 N N . GLY A 1 98 ? 3.500 2.065 18.664 1.00 42.22 98 GLY A N 1
ATOM 760 C CA . GLY A 1 98 ? 3.522 2.753 19.953 1.00 42.22 98 GLY A CA 1
ATOM 761 C C . GLY A 1 98 ? 4.872 2.815 20.685 1.00 42.22 98 GLY A C 1
ATOM 762 O O . GLY A 1 98 ? 4.927 3.447 21.738 1.00 42.22 98 GLY A O 1
ATOM 763 N N . MET A 1 99 ? 5.956 2.224 20.172 1.00 41.22 99 MET A N 1
ATOM 764 C CA . MET A 1 99 ? 7.305 2.389 20.731 1.00 41.22 99 MET A CA 1
ATOM 765 C C . MET A 1 99 ? 8.301 2.791 19.642 1.00 41.22 99 MET A C 1
ATOM 767 O O . MET A 1 99 ? 8.984 1.966 19.042 1.00 41.22 99 MET A O 1
ATOM 771 N N . ILE A 1 100 ? 8.492 4.105 19.491 1.00 42.47 100 ILE A N 1
ATOM 772 C CA . ILE A 1 100 ? 9.841 4.619 19.242 1.00 42.47 100 ILE A CA 1
ATOM 773 C C . ILE A 1 100 ? 10.606 4.399 20.552 1.00 42.47 100 ILE A C 1
ATOM 775 O O . ILE A 1 100 ? 10.823 5.330 21.328 1.00 42.47 100 ILE A O 1
ATOM 779 N N . GLU A 1 101 ? 10.996 3.154 20.844 1.00 32.44 101 GLU A N 1
ATOM 780 C CA . GLU A 1 101 ? 12.196 2.995 21.648 1.00 32.44 101 GLU A CA 1
ATOM 781 C C . GLU A 1 101 ? 13.285 3.688 20.850 1.00 32.44 101 GLU A C 1
ATOM 783 O O . GLU A 1 101 ? 13.562 3.363 19.694 1.00 32.44 101 GLU A O 1
ATOM 788 N N . LYS A 1 102 ? 13.818 4.740 21.458 1.00 35.53 102 LYS A N 1
ATOM 789 C CA . LYS A 1 102 ? 14.926 5.536 20.970 1.00 35.53 102 LYS A CA 1
ATOM 790 C C . LYS A 1 102 ? 16.151 4.620 20.917 1.00 35.53 102 LYS A C 1
ATOM 792 O O . LYS A 1 102 ? 17.050 4.737 21.744 1.00 35.53 102 LYS A O 1
ATOM 797 N N . LYS A 1 103 ? 16.189 3.698 19.946 1.00 30.02 103 LYS A N 1
ATOM 798 C CA . LYS A 1 103 ? 17.416 3.072 19.457 1.00 30.02 103 LYS A CA 1
ATOM 799 C C . LYS A 1 103 ? 18.391 4.235 19.315 1.00 30.02 103 LYS A C 1
ATOM 801 O O . LYS A 1 103 ? 17.962 5.253 18.756 1.00 30.02 103 LYS A O 1
ATOM 806 N N . PRO A 1 104 ? 19.597 4.179 19.914 1.00 28.27 104 PRO A N 1
ATOM 807 C CA . PRO A 1 104 ? 20.470 5.337 19.967 1.00 28.27 104 PRO A CA 1
ATOM 808 C C . PRO A 1 104 ? 20.588 5.815 18.537 1.00 28.27 104 PRO A C 1
ATOM 810 O O . PRO A 1 104 ? 21.019 5.061 17.662 1.00 28.27 104 PRO A O 1
ATOM 813 N N . ALA A 1 105 ? 20.044 7.007 18.296 1.00 34.72 105 ALA A N 1
ATOM 814 C CA . ALA A 1 105 ? 20.067 7.589 16.984 1.00 34.72 105 ALA A CA 1
ATOM 815 C C . ALA A 1 105 ? 21.540 7.550 16.589 1.00 34.72 105 ALA A C 1
ATOM 817 O O . ALA A 1 105 ? 22.368 8.193 17.237 1.00 34.72 105 ALA A O 1
ATOM 818 N N . VAL A 1 106 ? 21.876 6.803 15.534 1.00 33.56 106 VAL A N 1
ATOM 819 C CA . VAL A 1 106 ? 22.920 7.291 14.634 1.00 33.56 106 VAL A CA 1
ATOM 820 C C . VAL A 1 106 ? 22.567 8.759 14.485 1.00 33.56 106 VAL A C 1
ATOM 822 O O . VAL A 1 106 ? 21.426 9.017 14.120 1.00 33.56 106 VAL A O 1
ATOM 825 N N . GLN A 1 107 ? 23.409 9.681 14.961 1.00 32.34 107 GLN A N 1
ATOM 826 C CA . GLN A 1 107 ? 23.047 11.092 15.089 1.00 32.34 107 GLN A CA 1
ATOM 827 C C . GLN A 1 107 ? 22.495 11.573 13.747 1.00 32.34 107 GLN A C 1
ATOM 829 O O . GLN A 1 107 ? 23.231 11.841 12.801 1.00 32.34 107 GLN A O 1
ATOM 834 N N . LEU A 1 108 ? 21.170 11.595 13.645 1.00 37.12 108 LEU A N 1
ATOM 835 C CA . LEU A 1 108 ? 20.468 12.006 12.453 1.00 37.12 108 LEU A CA 1
ATOM 836 C C . LEU A 1 108 ? 20.435 13.524 12.553 1.00 37.12 108 LEU A C 1
ATOM 838 O O . LEU A 1 108 ? 19.883 14.081 13.502 1.00 37.12 108 LEU A O 1
ATOM 842 N N . SER A 1 109 ? 21.102 14.175 11.600 1.00 33.16 109 SER A N 1
ATOM 843 C CA . SER A 1 109 ? 21.185 15.632 11.472 1.00 33.16 109 SER A CA 1
ATOM 844 C C . SER A 1 109 ? 19.801 16.289 11.648 1.00 33.16 109 SER A C 1
ATOM 846 O O . SER A 1 109 ? 18.802 15.674 11.255 1.00 33.16 109 SER A O 1
ATOM 848 N N . PRO A 1 110 ? 19.706 17.529 12.176 1.00 29.69 110 PRO A N 1
ATOM 849 C CA . PRO A 1 110 ? 18.450 18.272 12.356 1.00 29.69 110 PRO A CA 1
ATOM 850 C C . PRO A 1 110 ? 17.501 18.250 11.143 1.00 29.69 110 PRO A C 1
ATOM 852 O O . PRO A 1 110 ? 16.285 18.236 11.311 1.00 29.69 110 PRO A O 1
ATOM 855 N N . ALA A 1 111 ? 18.033 18.123 9.922 1.00 37.47 111 ALA A N 1
ATOM 856 C CA . ALA A 1 111 ? 17.264 17.948 8.685 1.00 37.47 111 ALA A CA 1
ATOM 857 C C . ALA A 1 111 ? 16.315 16.723 8.679 1.00 37.47 111 ALA A C 1
ATOM 859 O O . ALA A 1 111 ? 15.332 16.697 7.941 1.00 37.47 111 ALA A O 1
ATOM 860 N N . THR A 1 112 ? 16.583 15.707 9.502 1.00 37.72 112 THR A N 1
ATOM 861 C CA . THR A 1 112 ? 15.846 14.431 9.518 1.00 37.72 112 THR A CA 1
ATOM 862 C C . THR A 1 112 ? 14.607 14.473 10.415 1.00 37.72 112 THR A C 1
ATOM 864 O O . THR A 1 112 ? 13.590 13.870 10.081 1.00 37.72 112 THR A O 1
ATOM 867 N N . ALA A 1 113 ? 14.654 15.231 11.517 1.00 32.97 113 ALA A N 1
ATOM 868 C CA . ALA A 1 113 ? 13.493 15.459 12.382 1.00 32.97 113 ALA A CA 1
ATOM 869 C C . ALA A 1 113 ? 12.440 16.335 11.681 1.00 32.97 113 ALA A C 1
ATOM 871 O O . ALA A 1 113 ? 11.241 16.074 11.782 1.00 32.97 113 ALA A O 1
ATOM 872 N N . HIS A 1 114 ? 12.896 17.307 10.883 1.00 31.25 114 HIS A N 1
ATOM 873 C CA . HIS A 1 114 ? 12.016 18.117 10.047 1.00 31.25 114 HIS A CA 1
ATOM 874 C C . HIS A 1 114 ? 11.312 17.297 8.960 1.00 31.25 114 HIS A C 1
ATOM 876 O O . HIS A 1 114 ? 10.178 17.614 8.644 1.00 31.25 114 HIS A O 1
ATOM 882 N N . ALA A 1 115 ? 11.897 16.214 8.435 1.00 37.62 115 ALA A N 1
ATOM 883 C CA . ALA A 1 115 ? 11.263 15.397 7.394 1.00 37.62 115 ALA A CA 1
ATOM 884 C C . ALA A 1 115 ? 10.102 14.517 7.906 1.00 37.62 115 ALA A C 1
ATOM 886 O O . ALA A 1 115 ? 9.150 14.294 7.168 1.00 37.62 115 ALA A O 1
ATOM 887 N N . SER A 1 116 ? 10.150 14.046 9.159 1.00 40.16 116 SER A N 1
ATOM 888 C CA . SER A 1 116 ? 9.059 13.257 9.765 1.00 40.16 116 SER A CA 1
ATOM 889 C C . SER A 1 116 ? 7.841 14.132 10.114 1.00 40.16 116 SER A C 1
ATOM 891 O O . SER A 1 116 ? 6.705 13.684 9.993 1.00 40.16 116 SER A O 1
ATOM 893 N N . GLN A 1 117 ? 8.068 15.410 10.453 1.00 41.31 117 GLN A N 1
ATOM 894 C CA . GLN A 1 117 ? 7.005 16.412 10.639 1.00 41.31 117 GLN A CA 1
ATOM 895 C C . GLN A 1 117 ? 6.557 17.070 9.318 1.00 41.31 117 GLN A C 1
ATOM 897 O O . GLN A 1 117 ? 5.384 17.381 9.163 1.00 41.31 117 GLN A O 1
ATOM 902 N N . ALA A 1 118 ? 7.450 17.237 8.335 1.00 39.59 118 ALA A N 1
ATOM 903 C CA . ALA A 1 118 ? 7.141 17.816 7.018 1.00 39.59 118 ALA A CA 1
ATOM 904 C C . ALA A 1 118 ? 6.530 16.816 6.019 1.00 39.59 118 ALA A C 1
ATOM 906 O O . ALA A 1 118 ? 6.128 17.208 4.923 1.00 39.59 118 ALA A O 1
ATOM 907 N N . ALA A 1 119 ? 6.461 15.528 6.375 1.00 46.28 119 ALA A N 1
ATOM 908 C CA . ALA A 1 119 ? 5.772 14.508 5.587 1.00 46.28 119 ALA A CA 1
ATOM 909 C C . ALA A 1 119 ? 4.245 14.559 5.751 1.00 46.28 119 ALA A C 1
ATOM 911 O O . ALA A 1 119 ? 3.539 13.848 5.039 1.00 46.28 119 ALA A O 1
ATOM 912 N N . GLU A 1 120 ? 3.708 15.408 6.633 1.00 56.00 120 GLU A N 1
ATOM 913 C CA . GLU A 1 120 ? 2.286 15.741 6.609 1.00 56.00 120 GLU A CA 1
ATOM 914 C C . GLU A 1 120 ? 2.009 16.684 5.437 1.00 56.00 120 GLU A C 1
ATOM 916 O O . GLU A 1 120 ? 1.851 17.889 5.598 1.00 56.00 120 GLU A O 1
ATOM 921 N N . GLY A 1 121 ? 1.994 16.126 4.226 1.00 55.19 121 GLY A N 1
ATOM 922 C CA . GLY A 1 121 ? 1.483 16.842 3.067 1.00 55.19 121 GLY A CA 1
ATOM 923 C C . GLY A 1 121 ? 0.058 17.342 3.329 1.00 55.19 121 GLY A C 1
ATOM 924 O O . GLY A 1 121 ? -0.658 16.794 4.179 1.00 55.19 121 GLY A O 1
ATOM 925 N N . ALA A 1 122 ? -0.329 18.414 2.632 1.00 57.28 122 ALA A N 1
ATOM 926 C CA . ALA A 1 122 ? -1.635 19.034 2.808 1.00 57.28 122 ALA A CA 1
ATOM 927 C C . ALA A 1 122 ? -2.738 17.977 2.670 1.00 57.28 122 ALA A C 1
ATOM 929 O O . ALA A 1 122 ? -2.771 17.211 1.703 1.00 57.28 122 ALA A O 1
ATOM 930 N N . LEU A 1 123 ? -3.621 17.922 3.668 1.00 57.72 123 LEU A N 1
ATOM 931 C CA . LEU A 1 123 ? -4.808 17.084 3.600 1.00 57.72 123 LEU A CA 1
ATOM 932 C C . LEU A 1 123 ? -5.618 17.459 2.355 1.00 57.72 123 LEU A C 1
ATOM 934 O O . LEU A 1 123 ? -5.649 18.638 1.991 1.00 57.72 123 LEU A O 1
ATOM 938 N N . PRO A 1 124 ? -6.293 16.488 1.718 1.00 59.88 124 PRO A N 1
ATOM 939 C CA . PRO A 1 124 ? -7.326 16.814 0.752 1.00 59.88 124 PRO A CA 1
ATOM 940 C C . PRO A 1 124 ? -8.301 17.796 1.409 1.00 59.88 124 PRO A C 1
ATOM 942 O O . PRO A 1 124 ? -8.910 17.476 2.427 1.00 59.88 124 PRO A O 1
ATOM 945 N N . THR A 1 125 ? -8.395 19.007 0.860 1.00 56.69 125 THR A N 1
ATOM 946 C CA . THR A 1 125 ? -9.321 20.048 1.335 1.00 56.69 125 THR A CA 1
ATOM 947 C C . THR A 1 125 ? -10.764 19.741 0.958 1.00 56.69 125 THR A C 1
ATOM 949 O O . THR A 1 125 ? -11.684 20.331 1.508 1.00 56.69 125 THR A O 1
ATOM 952 N N . ASP A 1 126 ? -10.944 18.791 0.041 1.00 56.50 126 ASP A N 1
ATOM 953 C CA . ASP A 1 126 ? -12.215 18.402 -0.539 1.00 56.50 126 ASP A CA 1
ATOM 954 C C . ASP A 1 126 ? -12.403 16.882 -0.449 1.00 56.50 126 ASP A C 1
ATOM 956 O O . ASP A 1 126 ? -11.445 16.105 -0.383 1.00 56.50 126 ASP A O 1
ATOM 960 N N . GLY A 1 127 ? -13.662 16.446 -0.491 1.00 65.69 127 GLY A N 1
ATOM 961 C CA . GLY A 1 127 ? -14.044 15.036 -0.425 1.00 65.69 127 GLY A CA 1
ATOM 962 C C . GLY A 1 127 ? -14.386 14.558 0.991 1.00 65.69 127 GLY A C 1
ATOM 963 O O . GLY A 1 127 ? -14.342 15.328 1.949 1.00 65.69 127 GLY A O 1
ATOM 964 N N . PRO A 1 128 ? -14.784 13.286 1.161 1.00 64.06 128 PRO A N 1
ATOM 965 C CA . PRO A 1 128 ? -15.418 12.864 2.408 1.00 64.06 128 PRO A CA 1
ATOM 966 C C . PRO A 1 128 ? -14.442 12.754 3.593 1.00 64.06 128 PRO A C 1
ATOM 968 O O . PRO A 1 128 ? -14.873 12.896 4.734 1.00 64.06 128 PRO A O 1
ATOM 971 N N . LEU A 1 129 ? -13.130 12.623 3.343 1.00 71.19 129 LEU A N 1
ATOM 972 C CA . LEU A 1 129 ? -12.096 12.708 4.385 1.00 71.19 129 LEU A CA 1
ATOM 973 C C . LEU A 1 129 ? -12.010 14.100 5.025 1.00 71.19 129 LEU A C 1
ATOM 975 O O . LEU A 1 129 ? -11.630 14.187 6.187 1.00 71.19 129 LEU A O 1
ATOM 979 N N . ALA A 1 130 ? -12.398 15.164 4.312 1.00 71.00 130 ALA A N 1
ATOM 980 C CA . ALA A 1 130 ? -12.432 16.520 4.861 1.00 71.00 130 ALA A CA 1
ATOM 981 C C . ALA A 1 130 ? -13.528 16.696 5.928 1.00 71.00 130 ALA A C 1
ATOM 983 O O . ALA A 1 130 ? -13.458 17.625 6.722 1.00 71.00 130 ALA A O 1
ATOM 984 N N . LYS A 1 131 ? -14.526 15.796 5.978 1.00 73.81 131 LYS A N 1
ATOM 985 C CA . LYS A 1 131 ? -15.550 15.786 7.037 1.00 73.81 131 LYS A CA 1
ATOM 986 C C . LYS A 1 131 ? -15.017 15.263 8.369 1.00 73.81 131 LYS A C 1
ATOM 988 O O . LYS A 1 131 ? -15.629 15.505 9.404 1.00 73.81 131 LYS A O 1
ATOM 993 N N . LEU A 1 132 ? -13.926 14.495 8.341 1.00 75.62 132 LEU A N 1
ATOM 994 C CA . LEU A 1 132 ? -13.265 14.059 9.559 1.00 75.62 132 LEU A CA 1
ATOM 995 C C . LEU A 1 132 ? -12.394 15.201 10.066 1.00 75.62 132 LEU A C 1
ATOM 997 O O . LEU A 1 132 ? -11.464 15.625 9.388 1.00 75.62 132 LEU A O 1
ATOM 1001 N N . GLU A 1 133 ? -12.649 15.655 11.286 1.00 75.00 133 GLU A N 1
ATOM 1002 C CA . GLU A 1 133 ? -11.859 16.703 11.928 1.00 75.00 133 GLU A CA 1
ATOM 1003 C C . GLU A 1 133 ? -11.286 16.227 13.269 1.00 75.00 133 GLU A C 1
ATOM 1005 O O . GLU A 1 133 ? -11.685 15.206 13.842 1.00 75.00 133 GLU A O 1
ATOM 1010 N N . GLY A 1 134 ? -10.298 16.967 13.774 1.00 81.56 134 GLY A N 1
ATOM 1011 C CA . GLY A 1 134 ? -9.725 16.743 15.098 1.00 81.56 134 GLY A CA 1
ATOM 1012 C C . GLY A 1 134 ? -9.166 15.329 15.301 1.00 81.56 134 GLY A C 1
ATOM 1013 O O . GLY A 1 134 ? -8.394 14.815 14.491 1.00 81.56 134 GLY A O 1
ATOM 1014 N N . ALA A 1 135 ? -9.531 14.705 16.422 1.00 80.69 135 ALA A N 1
ATOM 1015 C CA . ALA A 1 135 ? -8.958 13.432 16.861 1.00 80.69 135 ALA A CA 1
ATOM 1016 C C . ALA A 1 135 ? -9.282 12.247 15.931 1.00 80.69 135 ALA A C 1
ATOM 1018 O O . ALA A 1 135 ? -8.472 11.328 15.814 1.00 80.69 135 ALA A O 1
ATOM 1019 N N . GLN A 1 136 ? -10.432 12.267 15.250 1.00 81.62 136 GLN A N 1
ATOM 1020 C CA . GLN A 1 136 ? -10.863 11.178 14.367 1.00 81.62 136 GLN A CA 1
ATOM 1021 C C . GLN A 1 136 ? -9.972 11.079 13.127 1.00 81.62 136 GLN A C 1
ATOM 1023 O O . GLN A 1 136 ? -9.444 10.007 12.824 1.00 81.62 136 GLN A O 1
ATOM 1028 N N . LEU A 1 137 ? -9.737 12.214 12.459 1.00 82.06 137 LEU A N 1
ATOM 1029 C CA . LEU A 1 137 ? -8.843 12.272 11.307 1.00 82.06 137 LEU A CA 1
ATOM 1030 C C . LEU A 1 137 ? -7.410 11.901 11.692 1.00 82.06 137 LEU A C 1
ATOM 1032 O O . LEU A 1 137 ? -6.750 11.170 10.958 1.00 82.06 137 LEU A O 1
ATOM 1036 N N . GLN A 1 138 ? -6.936 12.371 12.848 1.00 83.06 138 GLN A N 1
ATOM 1037 C CA . GLN A 1 138 ? -5.589 12.045 13.314 1.00 83.06 138 GLN A CA 1
ATOM 1038 C C . GLN A 1 138 ? -5.429 10.548 13.588 1.00 83.06 138 GLN A C 1
ATOM 1040 O O . GLN A 1 138 ? -4.505 9.932 13.066 1.00 83.06 138 GLN A O 1
ATOM 1045 N N . ASN A 1 139 ? -6.370 9.922 14.299 1.00 86.50 139 ASN A N 1
ATOM 1046 C CA . ASN A 1 139 ? -6.334 8.476 14.523 1.00 86.50 139 ASN A CA 1
ATOM 1047 C C . ASN A 1 139 ? -6.341 7.690 13.205 1.00 86.50 139 ASN A C 1
ATOM 1049 O O . ASN A 1 139 ? -5.553 6.757 13.057 1.00 86.50 139 ASN A O 1
ATOM 1053 N N . LEU A 1 140 ? -7.169 8.084 12.232 1.00 88.38 140 LEU A N 1
ATOM 1054 C CA . LEU A 1 140 ? -7.179 7.456 10.911 1.00 88.38 140 LEU A CA 1
ATOM 1055 C C . LEU A 1 140 ? -5.832 7.611 10.191 1.00 88.38 140 LEU A C 1
ATOM 1057 O O . LEU A 1 140 ? -5.309 6.635 9.653 1.00 88.38 140 LEU A O 1
ATOM 1061 N N . ARG A 1 141 ? -5.243 8.812 10.205 1.00 87.00 141 ARG A N 1
ATOM 1062 C CA . ARG A 1 141 ? -3.917 9.067 9.621 1.00 87.00 141 ARG A CA 1
ATOM 1063 C C . ARG A 1 141 ? -2.848 8.214 10.274 1.00 87.00 141 ARG A C 1
ATOM 1065 O O . ARG A 1 141 ? -2.020 7.652 9.573 1.00 87.00 141 ARG A O 1
ATOM 1072 N N . ASP A 1 142 ? -2.858 8.099 11.592 1.00 87.50 142 ASP A N 1
ATOM 1073 C CA . ASP A 1 142 ? -1.849 7.333 12.309 1.00 87.50 142 ASP A CA 1
ATOM 1074 C C . ASP A 1 142 ? -1.955 5.833 12.032 1.00 87.50 142 ASP A C 1
ATOM 1076 O O . ASP A 1 142 ? -0.947 5.174 11.789 1.00 87.50 142 ASP A O 1
ATOM 1080 N N . VAL A 1 143 ? -3.168 5.289 11.970 1.00 91.25 143 VAL A N 1
ATOM 1081 C CA . VAL A 1 143 ? -3.361 3.906 11.520 1.00 91.25 143 VAL A CA 1
ATOM 1082 C C . VAL A 1 143 ? -2.893 3.738 10.074 1.00 91.25 143 VAL A C 1
ATOM 1084 O O . VAL A 1 143 ? -2.155 2.807 9.742 1.00 91.25 143 VAL A O 1
ATOM 1087 N N . TYR A 1 144 ? -3.308 4.635 9.182 1.00 91.06 144 TYR A N 1
ATOM 1088 C CA . TYR A 1 144 ? -3.052 4.471 7.757 1.00 91.06 144 TYR A CA 1
ATOM 1089 C C . TYR A 1 144 ? -1.576 4.681 7.390 1.00 91.06 144 TYR A C 1
ATOM 1091 O O . TYR A 1 144 ? -1.001 3.845 6.692 1.00 91.06 144 TYR A O 1
ATOM 1099 N N . LEU A 1 145 ? -0.970 5.769 7.870 1.00 88.94 145 LEU A N 1
ATOM 1100 C CA . LEU A 1 145 ? 0.370 6.238 7.504 1.00 88.94 145 LEU A CA 1
ATOM 1101 C C . LEU A 1 145 ? 1.471 5.767 8.448 1.00 88.94 145 LEU A C 1
ATOM 1103 O O . LEU A 1 145 ? 2.626 5.777 8.044 1.00 88.94 145 LEU A O 1
ATOM 1107 N N . ARG A 1 146 ? 1.147 5.387 9.687 1.00 85.88 146 ARG A N 1
ATOM 1108 C CA . ARG A 1 146 ? 2.141 4.931 10.675 1.00 85.88 146 ARG A CA 1
ATOM 1109 C C . ARG A 1 146 ? 1.900 3.499 11.147 1.00 85.88 146 ARG A C 1
ATOM 1111 O O . ARG A 1 146 ? 2.671 2.991 11.952 1.00 85.88 146 ARG A O 1
ATOM 1118 N N . GLY A 1 147 ? 0.848 2.845 10.654 1.00 88.56 147 GLY A N 1
ATOM 1119 C CA . GLY A 1 147 ? 0.567 1.445 10.954 1.00 88.56 147 GLY A CA 1
ATOM 1120 C C . GLY A 1 147 ? 0.196 1.173 12.409 1.00 88.56 147 GLY A C 1
ATOM 1121 O O . GLY A 1 147 ? 0.414 0.054 12.868 1.00 88.56 147 GLY A O 1
ATOM 1122 N N . LEU A 1 148 ? -0.324 2.172 13.133 1.00 90.56 148 LEU A N 1
ATOM 1123 C CA . LEU A 1 148 ? -0.746 1.989 14.523 1.00 90.56 148 LEU A CA 1
ATOM 1124 C C . LEU A 1 148 ? -1.882 0.965 14.616 1.00 90.56 148 LEU A C 1
ATOM 1126 O O . LEU A 1 148 ? -2.816 0.991 13.815 1.00 90.56 148 LEU A O 1
ATOM 1130 N N . THR A 1 149 ? -1.821 0.105 15.630 1.00 91.56 149 THR A N 1
ATOM 1131 C CA . THR A 1 149 ? -2.905 -0.831 15.962 1.00 91.56 149 THR A CA 1
ATOM 1132 C C . THR A 1 149 ? -3.905 -0.212 16.942 1.00 91.56 149 THR A C 1
ATOM 1134 O O . THR A 1 149 ? -3.686 0.880 17.482 1.00 91.56 149 THR A O 1
ATOM 1137 N N . TYR A 1 150 ? -5.002 -0.915 17.240 1.00 92.06 150 TYR A N 1
ATOM 1138 C CA . TYR A 1 150 ? -5.919 -0.482 18.298 1.00 92.06 150 TYR A CA 1
ATOM 1139 C C . TYR A 1 150 ? -5.248 -0.415 19.673 1.00 92.06 150 TYR A C 1
ATOM 1141 O O . TYR A 1 150 ? -5.566 0.470 20.467 1.00 92.06 150 TYR A O 1
ATOM 1149 N N . GLU A 1 151 ? -4.281 -1.287 19.946 1.00 90.25 151 GLU A N 1
ATOM 1150 C CA . GLU A 1 151 ? -3.466 -1.258 21.159 1.00 90.25 151 GLU A CA 1
ATOM 1151 C C . GLU A 1 151 ? -2.574 -0.015 21.207 1.00 90.25 151 GLU A C 1
ATOM 1153 O O . GLU A 1 151 ? -2.413 0.579 22.274 1.00 90.25 151 GLU A O 1
ATOM 1158 N N . ASP A 1 152 ? -2.005 0.402 20.074 1.00 89.31 152 ASP A N 1
ATOM 1159 C CA . ASP A 1 152 ? -1.205 1.628 20.006 1.00 89.31 152 ASP A CA 1
ATOM 1160 C C . ASP A 1 152 ? -2.078 2.873 20.223 1.00 89.31 152 ASP A C 1
ATOM 1162 O O . ASP A 1 152 ? -1.719 3.754 21.010 1.00 89.31 152 ASP A O 1
ATOM 1166 N N . LEU A 1 153 ? -3.253 2.928 19.582 1.00 88.38 153 LEU A N 1
ATOM 1167 C CA . LEU A 1 153 ? -4.225 4.008 19.780 1.00 88.38 153 LEU A CA 1
ATOM 1168 C C . LEU A 1 153 ? -4.719 4.066 21.231 1.00 88.38 153 LEU A C 1
ATOM 1170 O O . LEU A 1 153 ? -4.774 5.148 21.816 1.00 88.38 153 LEU A O 1
ATOM 1174 N N . SER A 1 154 ? -5.019 2.909 21.827 1.00 89.25 154 SER A N 1
ATOM 1175 C CA . SER A 1 154 ? -5.407 2.761 23.233 1.00 89.25 154 SER A CA 1
ATOM 1176 C C . SER A 1 154 ? -4.326 3.303 24.172 1.00 89.25 154 SER A C 1
ATOM 1178 O O . SER A 1 154 ? -4.611 4.171 25.002 1.00 89.25 154 SER A O 1
ATOM 1180 N N . ARG A 1 155 ? -3.068 2.872 23.994 1.00 87.94 155 ARG A N 1
ATOM 1181 C CA . ARG A 1 155 ? -1.923 3.340 24.792 1.00 87.94 155 ARG A CA 1
ATOM 1182 C C . ARG A 1 155 ? -1.727 4.850 24.680 1.00 87.94 155 ARG A C 1
ATOM 1184 O O . ARG A 1 155 ? -1.522 5.519 25.691 1.00 87.94 155 ARG A O 1
ATOM 1191 N N . ARG A 1 156 ? -1.825 5.397 23.469 1.00 84.88 156 ARG A N 1
ATOM 1192 C CA . ARG A 1 156 ? -1.633 6.828 23.212 1.00 84.88 156 ARG A CA 1
ATOM 1193 C C . ARG A 1 156 ? -2.763 7.692 23.766 1.00 84.88 156 ARG A C 1
ATOM 1195 O O . ARG A 1 156 ? -2.496 8.719 24.383 1.00 84.88 156 ARG A O 1
ATOM 1202 N N . GLY A 1 157 ? -4.009 7.284 23.538 1.00 82.75 157 GLY A N 1
ATOM 1203 C CA . GLY A 1 157 ? -5.201 8.006 23.981 1.00 82.75 157 GLY A CA 1
ATOM 1204 C C . GLY A 1 157 ? -5.507 7.840 25.469 1.00 82.75 157 GLY A C 1
ATOM 1205 O O . GLY A 1 157 ? -6.345 8.568 25.990 1.00 82.75 157 GLY A O 1
ATOM 1206 N N . LYS A 1 158 ? -4.834 6.903 26.158 1.00 86.00 158 LYS A N 1
ATOM 1207 C CA . LYS A 1 158 ? -5.175 6.457 27.522 1.00 86.00 158 LYS A CA 1
ATOM 1208 C C . LYS A 1 158 ? -6.633 5.979 27.621 1.00 86.00 158 LYS A C 1
ATOM 1210 O O . LYS A 1 158 ? -7.312 6.225 28.614 1.00 86.00 158 LYS A O 1
ATOM 1215 N N . LEU A 1 159 ? -7.098 5.299 26.573 1.00 88.12 159 LEU A N 1
ATOM 1216 C CA . LEU A 1 159 ? -8.434 4.707 26.446 1.00 88.12 159 LEU A CA 1
ATOM 1217 C C . LEU A 1 159 ? -8.313 3.181 26.404 1.00 88.12 159 LEU A C 1
ATOM 1219 O O . LEU A 1 159 ? -7.230 2.654 26.161 1.00 88.12 159 LEU A O 1
ATOM 1223 N N . SER A 1 160 ? -9.406 2.447 26.600 1.00 92.88 160 SER A N 1
ATOM 1224 C CA . SER A 1 160 ? -9.420 0.996 26.353 1.00 92.88 160 SER A CA 1
ATOM 1225 C C . SER A 1 160 ? -9.338 0.669 24.852 1.00 92.88 160 SER A C 1
ATOM 1227 O O . SER A 1 160 ? -9.750 1.467 24.011 1.00 92.88 160 SER A O 1
ATOM 1229 N N . VAL A 1 161 ? -8.865 -0.533 24.503 1.00 90.12 161 VAL A N 1
ATOM 1230 C CA . VAL A 1 161 ? -8.843 -1.034 23.110 1.00 90.12 161 VAL A CA 1
ATOM 1231 C C . VAL A 1 161 ? -10.248 -1.030 22.494 1.00 90.12 161 VAL A C 1
ATOM 1233 O O . VAL A 1 161 ? -10.429 -0.627 21.348 1.00 90.12 161 VAL A O 1
ATOM 1236 N N . MET A 1 162 ? -11.267 -1.397 23.279 1.00 89.44 162 MET A N 1
ATOM 1237 C CA . MET A 1 162 ? -12.667 -1.367 22.844 1.00 89.44 162 MET A CA 1
ATOM 1238 C C . MET A 1 162 ? -13.141 0.052 22.506 1.00 89.44 162 MET A C 1
ATOM 1240 O O . MET A 1 162 ? -13.832 0.236 21.507 1.00 89.44 162 MET A O 1
ATOM 1244 N N . GLN A 1 163 ? -12.750 1.053 23.302 1.00 88.00 163 GLN A N 1
ATOM 1245 C CA . GLN A 1 163 ? -13.040 2.459 23.007 1.00 88.00 163 GLN A CA 1
ATOM 1246 C C . GLN A 1 163 ? -12.309 2.923 21.746 1.00 88.00 163 GLN A C 1
ATOM 1248 O O . GLN A 1 163 ? -12.950 3.485 20.871 1.00 88.00 163 GLN A O 1
ATOM 1253 N N . ALA A 1 164 ? -11.019 2.605 21.589 1.00 89.94 164 ALA A N 1
ATOM 1254 C CA . ALA A 1 164 ? -10.266 2.961 20.383 1.00 89.94 164 ALA A CA 1
ATOM 1255 C C . ALA A 1 164 ? -10.894 2.370 19.104 1.00 89.94 164 ALA A C 1
ATOM 1257 O O . ALA A 1 164 ? -11.017 3.062 18.090 1.00 89.94 164 ALA A O 1
ATOM 1258 N N . ARG A 1 165 ? -11.346 1.109 19.158 1.00 91.31 165 ARG A N 1
ATOM 1259 C CA . ARG A 1 165 ? -12.091 0.471 18.062 1.00 91.31 165 ARG A CA 1
ATOM 1260 C C . ARG A 1 165 ? -13.442 1.142 17.821 1.00 91.31 165 ARG A C 1
ATOM 1262 O O . ARG A 1 165 ? -13.800 1.376 16.670 1.00 91.31 165 ARG A O 1
ATOM 1269 N N . GLY A 1 166 ? -14.170 1.475 18.887 1.00 88.88 166 GLY A N 1
ATOM 1270 C CA . GLY A 1 166 ? -15.436 2.206 18.825 1.00 88.88 166 GLY A CA 1
ATOM 1271 C C . GLY A 1 166 ? -15.298 3.587 18.180 1.00 88.88 166 GLY A C 1
ATOM 1272 O O . GLY A 1 166 ? -16.085 3.918 17.298 1.00 88.88 166 GLY A O 1
ATOM 1273 N N . ASP A 1 167 ? -14.267 4.345 18.546 1.00 85.81 167 ASP A N 1
ATOM 1274 C CA . ASP A 1 167 ? -13.980 5.675 18.003 1.00 85.81 167 ASP A CA 1
ATOM 1275 C C . ASP A 1 167 ? -13.580 5.605 16.526 1.00 85.81 167 ASP A C 1
ATOM 1277 O O . ASP A 1 167 ? -14.074 6.385 15.714 1.00 85.81 167 ASP A O 1
ATOM 1281 N N . MET A 1 168 ? -12.724 4.645 16.153 1.00 89.44 168 MET A N 1
ATOM 1282 C CA . MET A 1 168 ? -12.361 4.413 14.750 1.00 89.44 168 MET A CA 1
ATOM 1283 C C . MET A 1 168 ? -13.587 4.036 13.923 1.00 89.44 168 MET A C 1
ATOM 1285 O O . MET A 1 168 ? -13.804 4.564 12.838 1.00 89.44 168 MET A O 1
ATOM 1289 N N . LYS A 1 169 ? -14.426 3.149 14.453 1.00 87.69 169 LYS A N 1
ATOM 1290 C CA . LYS A 1 169 ? -15.680 2.759 13.818 1.00 87.69 169 LYS A CA 1
ATOM 1291 C C . LYS A 1 169 ? -16.630 3.935 13.651 1.00 87.69 169 LYS A C 1
ATOM 1293 O O . LYS A 1 169 ? -17.203 4.092 12.582 1.00 87.69 169 LYS A O 1
ATOM 1298 N N . ALA A 1 170 ? -16.782 4.763 14.680 1.00 82.06 170 ALA A N 1
ATOM 1299 C CA . ALA A 1 170 ? -17.589 5.972 14.615 1.00 82.06 170 ALA A CA 1
ATOM 1300 C C . ALA A 1 170 ? -17.022 6.981 13.609 1.00 82.06 170 ALA A C 1
ATOM 1302 O O . ALA A 1 170 ? -17.799 7.632 12.929 1.00 82.06 170 ALA A O 1
ATOM 1303 N N . ALA A 1 171 ? -15.699 7.082 13.458 1.00 83.31 171 ALA A N 1
ATOM 1304 C CA . ALA A 1 171 ? -15.087 7.906 12.420 1.00 83.31 171 ALA A CA 1
ATOM 1305 C C . ALA A 1 171 ? -15.394 7.357 11.015 1.00 83.31 171 ALA A C 1
ATOM 1307 O O . ALA A 1 171 ? -15.881 8.086 10.156 1.00 83.31 171 ALA A O 1
ATOM 1308 N N . LEU A 1 172 ? -15.172 6.060 10.793 1.00 83.19 172 LEU A N 1
ATOM 1309 C CA . LEU A 1 172 ? -15.394 5.411 9.497 1.00 83.19 172 LEU A CA 1
ATOM 1310 C C . LEU A 1 172 ? -16.870 5.418 9.083 1.00 83.19 172 LEU A C 1
ATOM 1312 O O . LEU A 1 172 ? -17.172 5.685 7.928 1.00 83.19 172 LEU A O 1
ATOM 1316 N N . LEU A 1 173 ? -17.786 5.196 10.028 1.00 76.94 173 LEU A N 1
ATOM 1317 C CA . LEU A 1 173 ? -19.230 5.241 9.785 1.00 76.94 173 LEU A CA 1
ATOM 1318 C C . LEU A 1 173 ? -19.807 6.655 9.871 1.00 76.94 173 LEU A C 1
ATOM 1320 O O . LEU A 1 173 ? -20.838 6.918 9.275 1.00 76.94 173 LEU A O 1
ATOM 1324 N N . GLY A 1 174 ? -19.163 7.591 10.568 1.00 70.06 174 GLY A N 1
ATOM 1325 C CA . GLY A 1 174 ? -19.551 9.007 10.603 1.00 70.06 174 GLY A CA 1
ATOM 1326 C C . GLY A 1 174 ? -19.346 9.698 9.255 1.00 70.06 174 GLY A C 1
ATOM 1327 O O . GLY A 1 174 ? -20.038 10.661 8.935 1.00 70.06 174 GLY A O 1
ATOM 1328 N N . ILE A 1 175 ? -18.468 9.141 8.416 1.00 65.38 175 ILE A N 1
ATOM 1329 C CA . ILE A 1 175 ? -18.400 9.457 6.986 1.00 65.38 175 ILE A CA 1
ATOM 1330 C C . ILE A 1 175 ? -19.690 9.011 6.253 1.00 65.38 175 ILE A C 1
ATOM 1332 O O . ILE A 1 175 ? -20.060 9.635 5.255 1.00 65.38 175 ILE A O 1
ATOM 1336 N N . GLU A 1 176 ? -20.407 8.006 6.775 1.00 58.06 176 GLU A N 1
ATOM 1337 C CA . GLU A 1 176 ? -21.633 7.395 6.224 1.00 58.06 176 GLU A CA 1
ATOM 1338 C C . GLU A 1 176 ? -22.960 7.742 6.964 1.00 58.06 176 GLU A C 1
ATOM 1340 O O . GLU A 1 176 ? -24.028 7.426 6.444 1.00 58.06 176 GLU A O 1
ATOM 1345 N N . GLY A 1 177 ? -22.951 8.450 8.106 1.00 46.47 177 GLY A N 1
ATOM 1346 C CA . GLY A 1 177 ? -24.154 8.893 8.851 1.00 46.47 177 GLY A CA 1
ATOM 1347 C C . GLY A 1 177 ? -24.385 8.206 10.220 1.00 46.47 177 GLY A C 1
ATOM 1348 O O . GLY A 1 177 ? -23.944 7.085 10.451 1.00 46.47 177 GLY A O 1
ATOM 1349 N N . GLU A 1 178 ? -25.047 8.910 11.155 1.00 36.62 178 GLU A N 1
ATOM 1350 C CA . GLU A 1 178 ? -25.118 8.643 12.617 1.00 36.62 178 GLU A CA 1
ATOM 1351 C C . GLU A 1 178 ? -25.812 7.318 13.064 1.00 36.62 178 GLU A C 1
ATOM 1353 O O . GLU A 1 178 ? -26.733 6.823 12.416 1.00 36.62 178 GLU A O 1
ATOM 1358 N N . LEU A 1 179 ? -25.392 6.748 14.216 1.00 37.22 179 LEU A N 1
ATOM 1359 C CA . LEU A 1 179 ? -25.694 5.372 14.699 1.00 37.22 179 LEU A CA 1
ATOM 1360 C C . LEU A 1 179 ? -26.864 5.235 15.709 1.00 37.22 179 LEU A C 1
ATOM 1362 O O . LEU A 1 179 ? -26.861 5.887 16.756 1.00 37.22 179 LEU A O 1
ATOM 1366 N N . PRO A 1 180 ? -27.749 4.230 15.510 1.00 43.41 180 PRO A N 1
ATOM 1367 C CA . PRO A 1 180 ? -27.862 3.052 16.394 1.00 43.41 180 PRO A CA 1
ATOM 1368 C C . PRO A 1 180 ? -27.647 1.713 15.632 1.00 43.41 180 PRO A C 1
ATOM 1370 O O . PRO A 1 180 ? -27.412 1.744 14.434 1.00 43.41 180 PRO A O 1
ATOM 1373 N N . LYS A 1 181 ? -27.651 0.557 16.346 1.00 46.75 181 LYS A N 1
ATOM 1374 C CA . LYS A 1 181 ? -27.276 -0.833 15.926 1.00 46.75 181 LYS A CA 1
ATOM 1375 C C . LYS A 1 181 ? -26.928 -1.032 14.438 1.00 46.75 181 LYS A C 1
ATOM 1377 O O . LYS A 1 181 ? -27.803 -0.930 13.587 1.00 46.75 181 LYS A O 1
ATOM 1382 N N . LEU A 1 182 ? -25.688 -1.467 14.180 1.00 57.69 182 LEU A N 1
ATOM 1383 C CA . LEU A 1 182 ? -25.216 -1.791 12.833 1.00 57.69 182 LEU A CA 1
ATOM 1384 C C . LEU A 1 182 ? -26.176 -2.719 12.088 1.00 57.69 182 LEU A C 1
ATOM 1386 O O . LEU A 1 182 ? -26.491 -3.811 12.570 1.00 57.69 182 LEU A O 1
ATOM 1390 N N . THR A 1 183 ? -26.549 -2.327 10.878 1.00 68.44 183 THR A N 1
ATOM 1391 C CA . THR A 1 183 ? -27.076 -3.270 9.893 1.00 68.44 183 THR A CA 1
ATOM 1392 C C . THR A 1 183 ? -25.953 -4.218 9.433 1.00 68.44 183 THR A C 1
ATOM 1394 O O . THR A 1 183 ? -24.775 -3.858 9.531 1.00 68.44 183 THR A O 1
ATOM 1397 N N . PRO A 1 184 ? -26.262 -5.423 8.912 1.00 69.38 184 PRO A N 1
ATOM 1398 C CA . PRO A 1 184 ? -25.250 -6.310 8.325 1.00 69.38 184 PRO A CA 1
ATOM 1399 C C . PRO A 1 184 ? -24.362 -5.601 7.290 1.00 69.38 184 PRO A C 1
ATOM 1401 O O . PRO A 1 184 ? -23.144 -5.741 7.332 1.00 69.38 184 PRO A O 1
ATOM 1404 N N . ALA A 1 185 ? -24.953 -4.730 6.466 1.00 74.44 185 ALA A N 1
ATOM 1405 C CA . ALA A 1 185 ? -24.223 -3.909 5.503 1.00 74.44 185 ALA A CA 1
ATOM 1406 C C . ALA A 1 185 ? -23.184 -2.981 6.167 1.00 74.44 185 ALA A C 1
ATOM 1408 O O . ALA A 1 185 ? -22.048 -2.905 5.713 1.00 74.44 185 ALA A O 1
ATOM 1409 N N . GLN A 1 186 ? -23.527 -2.319 7.278 1.00 75.50 186 GLN A N 1
ATOM 1410 C CA . GLN A 1 186 ? -22.579 -1.468 8.016 1.00 75.50 186 GLN A CA 1
ATOM 1411 C C . GLN A 1 186 ? -21.494 -2.282 8.742 1.00 75.50 186 GLN A C 1
ATOM 1413 O O . GLN A 1 186 ? -20.383 -1.794 8.951 1.00 75.50 186 GLN A O 1
ATOM 1418 N N . SER A 1 187 ? -21.800 -3.518 9.151 1.00 83.00 187 SER A N 1
ATOM 1419 C CA . SER A 1 187 ? -20.800 -4.430 9.716 1.00 83.00 187 SER A CA 1
ATOM 1420 C C . SER A 1 187 ? -19.766 -4.839 8.667 1.00 83.00 187 SER A C 1
ATOM 1422 O O . SER A 1 187 ? -18.572 -4.827 8.959 1.00 83.00 187 SER A O 1
ATOM 1424 N N . ASP A 1 188 ? -20.218 -5.150 7.453 1.00 89.25 188 ASP A N 1
ATOM 1425 C CA . ASP A 1 188 ? -19.347 -5.519 6.336 1.00 89.25 188 ASP A CA 1
ATOM 1426 C C . ASP A 1 188 ? -18.488 -4.338 5.869 1.00 89.25 188 ASP A C 1
ATOM 1428 O O . ASP A 1 188 ? -17.293 -4.512 5.634 1.00 89.25 188 ASP A O 1
ATOM 1432 N N . GLN A 1 189 ? -19.053 -3.125 5.835 1.00 88.19 189 GLN A N 1
ATOM 1433 C CA . GLN A 1 189 ? -18.302 -1.889 5.586 1.00 88.19 189 GLN A CA 1
ATOM 1434 C C . GLN A 1 189 ? -17.149 -1.714 6.575 1.00 88.19 189 GLN A C 1
ATOM 1436 O O . GLN A 1 189 ? -16.006 -1.482 6.181 1.00 88.19 189 GLN A O 1
ATOM 1441 N N . PHE A 1 190 ? -17.433 -1.861 7.871 1.00 90.19 190 PHE A N 1
ATOM 1442 C CA . PHE A 1 190 ? -16.414 -1.704 8.901 1.00 90.19 190 PHE A CA 1
ATOM 1443 C C . PHE A 1 190 ? -15.348 -2.808 8.832 1.00 90.19 190 PHE A C 1
ATOM 1445 O O . PHE A 1 190 ? -14.164 -2.500 8.940 1.00 90.19 190 PHE A O 1
ATOM 1452 N N . LEU A 1 191 ? -15.737 -4.063 8.578 1.00 92.50 191 LEU A N 1
ATOM 1453 C CA . LEU A 1 191 ? -14.793 -5.170 8.393 1.00 92.50 191 LEU A CA 1
ATOM 1454 C C . LEU A 1 191 ? -13.875 -4.942 7.180 1.00 92.50 191 LEU A C 1
ATOM 1456 O O . LEU A 1 191 ? -12.664 -5.138 7.278 1.00 92.50 191 LEU A O 1
ATOM 1460 N N . ALA A 1 192 ? -14.431 -4.495 6.050 1.00 93.44 192 ALA A N 1
ATOM 1461 C CA . ALA A 1 192 ? -13.657 -4.160 4.859 1.00 93.44 192 ALA A CA 1
ATOM 1462 C C . ALA A 1 192 ? -12.660 -3.022 5.140 1.00 93.44 192 ALA A C 1
ATOM 1464 O O . ALA A 1 192 ? -11.496 -3.105 4.743 1.00 93.44 192 ALA A O 1
ATOM 1465 N N . ALA A 1 193 ? -13.079 -1.992 5.880 1.00 93.00 193 ALA A N 1
ATOM 1466 C CA . ALA A 1 193 ? -12.199 -0.905 6.294 1.00 93.00 193 ALA A CA 1
ATOM 1467 C C . ALA A 1 193 ? -11.081 -1.384 7.237 1.00 93.00 193 ALA A C 1
ATOM 1469 O O . ALA A 1 193 ? -9.919 -1.036 7.026 1.00 93.00 193 ALA A O 1
ATOM 1470 N N . GLU A 1 194 ? -11.398 -2.206 8.246 1.00 94.38 194 GLU A N 1
ATOM 1471 C CA . GLU A 1 194 ? -10.405 -2.798 9.153 1.00 94.38 194 GLU A CA 1
ATOM 1472 C C . GLU A 1 194 ? -9.385 -3.651 8.384 1.00 94.38 194 GLU A C 1
ATOM 1474 O O . GLU A 1 194 ? -8.187 -3.559 8.661 1.00 94.38 194 GLU A O 1
ATOM 1479 N N . LEU A 1 195 ? -9.821 -4.412 7.373 1.00 94.69 195 LEU A N 1
ATOM 1480 C CA . LEU A 1 195 ? -8.927 -5.168 6.493 1.00 94.69 195 LEU A CA 1
ATOM 1481 C C . LEU A 1 195 ? -7.969 -4.239 5.728 1.00 94.69 195 LEU A C 1
ATOM 1483 O O . LEU A 1 195 ? -6.755 -4.444 5.761 1.00 94.69 195 LEU A O 1
ATOM 1487 N N . VAL A 1 196 ? -8.483 -3.188 5.077 1.00 93.69 196 VAL A N 1
ATOM 1488 C CA . VAL A 1 196 ? -7.656 -2.234 4.308 1.00 93.69 196 VAL A CA 1
ATOM 1489 C C . VAL A 1 196 ? -6.681 -1.475 5.206 1.00 93.69 196 VAL A C 1
ATOM 1491 O O . VAL A 1 196 ? -5.525 -1.259 4.832 1.00 93.69 196 VAL A O 1
ATOM 1494 N N . LEU A 1 197 ? -7.118 -1.095 6.406 1.00 93.56 197 LEU A N 1
ATOM 1495 C CA . LEU A 1 197 ? -6.288 -0.441 7.414 1.00 93.56 197 LEU A CA 1
ATOM 1496 C C . LEU A 1 197 ? -5.300 -1.403 8.084 1.00 93.56 197 LEU A C 1
ATOM 1498 O O . LEU A 1 197 ? -4.363 -0.938 8.734 1.00 93.56 197 LEU A O 1
ATOM 1502 N N . ALA A 1 198 ? -5.426 -2.709 7.842 1.00 93.62 198 ALA A N 1
ATOM 1503 C CA . ALA A 1 198 ? -4.685 -3.764 8.515 1.00 93.62 198 ALA A CA 1
ATOM 1504 C C . ALA A 1 198 ? -4.867 -3.691 10.044 1.00 93.62 198 ALA A C 1
ATOM 1506 O O . ALA A 1 198 ? -3.904 -3.693 10.792 1.00 93.62 198 ALA A O 1
ATOM 1507 N N . LEU A 1 199 ? -6.095 -3.579 10.533 1.00 93.00 199 LEU A N 1
ATOM 1508 C CA . LEU A 1 199 ? -6.401 -3.542 11.970 1.00 93.00 199 LEU A CA 1
ATOM 1509 C C . LEU A 1 199 ? -6.882 -4.887 12.525 1.00 93.00 199 LEU A C 1
ATOM 1511 O O . LEU A 1 199 ? -7.026 -5.032 13.737 1.00 93.00 199 LEU A O 1
ATOM 1515 N N . LEU A 1 200 ? -7.136 -5.851 11.642 1.00 91.88 200 LEU A N 1
ATOM 1516 C CA . LEU A 1 200 ? -7.541 -7.204 11.999 1.00 91.88 200 LEU A CA 1
ATOM 1517 C C . LEU A 1 200 ? -6.353 -8.010 12.541 1.00 91.88 200 LEU A C 1
ATOM 1519 O O . LEU A 1 200 ? -5.207 -7.803 12.129 1.00 91.88 200 LEU A O 1
ATOM 1523 N N . ASP A 1 201 ? -6.650 -8.942 13.446 1.00 89.25 201 ASP A N 1
ATOM 1524 C CA . ASP A 1 201 ? -5.719 -10.009 13.814 1.00 89.25 201 ASP A CA 1
ATOM 1525 C C . ASP A 1 201 ? -5.527 -11.000 12.650 1.00 89.25 201 ASP A C 1
ATOM 1527 O O . ASP A 1 201 ? -6.219 -10.924 11.630 1.00 89.25 201 ASP A O 1
ATOM 1531 N N . ASP A 1 202 ? -4.561 -11.911 12.776 1.00 87.62 202 ASP A N 1
ATOM 1532 C CA . ASP A 1 202 ? -4.179 -12.811 11.681 1.00 87.62 202 ASP A CA 1
ATOM 1533 C C . ASP A 1 202 ? -5.344 -13.718 11.247 1.00 87.62 202 ASP A C 1
ATOM 1535 O O . ASP A 1 202 ? -5.614 -13.845 10.054 1.00 87.62 202 ASP A O 1
ATOM 1539 N N . SER A 1 203 ? -6.105 -14.266 12.202 1.00 90.69 203 SER A N 1
ATOM 1540 C CA . SER A 1 203 ? -7.236 -15.157 11.907 1.00 90.69 203 SER A CA 1
ATOM 1541 C C . SER A 1 203 ? -8.382 -14.421 11.209 1.00 90.69 203 SER A C 1
ATOM 1543 O O . SER A 1 203 ? -8.935 -14.918 10.227 1.00 90.69 203 SER A O 1
ATOM 1545 N N . ALA A 1 204 ? -8.729 -13.222 11.679 1.00 91.50 204 ALA A N 1
ATOM 1546 C CA . ALA A 1 204 ? -9.746 -12.388 11.053 1.00 91.50 204 ALA A CA 1
ATOM 1547 C C . ALA A 1 204 ? -9.289 -11.854 9.687 1.00 91.50 204 ALA A C 1
ATOM 1549 O O . ALA A 1 204 ? -10.114 -11.698 8.786 1.00 91.50 204 ALA A O 1
ATOM 1550 N N . THR A 1 205 ? -7.989 -11.598 9.516 1.00 93.44 205 THR A N 1
ATOM 1551 C CA . THR A 1 205 ? -7.405 -11.201 8.229 1.00 93.44 205 THR A CA 1
ATOM 1552 C C . THR A 1 205 ? -7.544 -12.322 7.206 1.00 93.44 205 THR A C 1
ATOM 1554 O O . THR A 1 205 ? -8.033 -12.063 6.110 1.00 93.44 205 THR A O 1
ATOM 1557 N N . GLU A 1 206 ? -7.164 -13.553 7.557 1.00 92.62 206 GLU A N 1
ATOM 1558 C CA . GLU A 1 206 ? -7.310 -14.723 6.681 1.00 92.62 206 GLU A CA 1
ATOM 1559 C C . GLU A 1 206 ? -8.772 -14.931 6.276 1.00 92.62 206 GLU A C 1
ATOM 1561 O O . GLU A 1 206 ? -9.081 -14.937 5.087 1.00 92.62 206 GLU A O 1
ATOM 1566 N N . ALA A 1 207 ? -9.694 -14.955 7.243 1.00 94.88 207 ALA A N 1
ATOM 1567 C CA . ALA A 1 207 ? -11.120 -15.115 6.961 1.00 94.88 207 ALA A CA 1
ATOM 1568 C C . ALA A 1 207 ? -11.686 -14.004 6.053 1.00 94.88 207 ALA A C 1
ATOM 1570 O O . ALA A 1 207 ? -12.518 -14.265 5.182 1.00 94.88 207 ALA A O 1
ATOM 1571 N N . ALA A 1 208 ? -11.244 -12.756 6.236 1.00 94.38 208 ALA A N 1
ATOM 1572 C CA . ALA A 1 208 ? -11.674 -11.640 5.399 1.00 94.38 208 ALA A CA 1
ATOM 1573 C C . ALA A 1 208 ? -11.065 -11.696 3.986 1.00 94.38 208 ALA A C 1
ATOM 1575 O O . ALA A 1 208 ? -11.724 -11.298 3.026 1.00 94.38 208 ALA A O 1
ATOM 1576 N N . LEU A 1 209 ? -9.832 -12.191 3.834 1.00 93.31 209 LEU A N 1
ATOM 1577 C CA . LEU A 1 209 ? -9.199 -12.397 2.529 1.00 93.31 209 LEU A CA 1
ATOM 1578 C C . LEU A 1 209 ? -9.844 -13.551 1.754 1.00 93.31 209 LEU A C 1
ATOM 1580 O O . LEU A 1 209 ? -10.110 -13.382 0.564 1.00 93.31 209 LEU A O 1
ATOM 1584 N N . ASP A 1 210 ? -10.154 -14.660 2.425 1.00 94.81 210 ASP A N 1
ATOM 1585 C CA . ASP A 1 210 ? -10.893 -15.783 1.837 1.00 94.81 210 ASP A CA 1
ATOM 1586 C C . ASP A 1 210 ? -12.273 -15.315 1.371 1.00 94.81 210 ASP A C 1
ATOM 1588 O O . ASP A 1 210 ? -12.633 -15.470 0.206 1.00 94.81 210 ASP A O 1
ATOM 1592 N N . ARG A 1 211 ? -13.006 -14.599 2.235 1.00 95.69 211 ARG A N 1
ATOM 1593 C CA . ARG A 1 211 ? -14.284 -13.992 1.846 1.00 95.69 211 ARG A CA 1
ATOM 1594 C C . ARG A 1 211 ? -14.126 -13.039 0.662 1.00 95.69 211 ARG A C 1
ATOM 1596 O O . ARG A 1 211 ? -14.942 -13.078 -0.246 1.00 95.69 211 ARG A O 1
ATOM 1603 N N . LYS A 1 212 ? -13.092 -12.192 0.637 1.00 93.62 212 LYS A N 1
ATOM 1604 C CA . LYS A 1 212 ? -12.829 -11.272 -0.487 1.00 93.62 212 LYS A CA 1
ATOM 1605 C C . LYS A 1 212 ? -12.619 -12.013 -1.815 1.00 93.62 212 LYS A C 1
ATOM 1607 O O . LYS A 1 212 ? -12.903 -11.435 -2.860 1.00 93.62 212 LYS A O 1
ATOM 1612 N N . SER A 1 213 ? -12.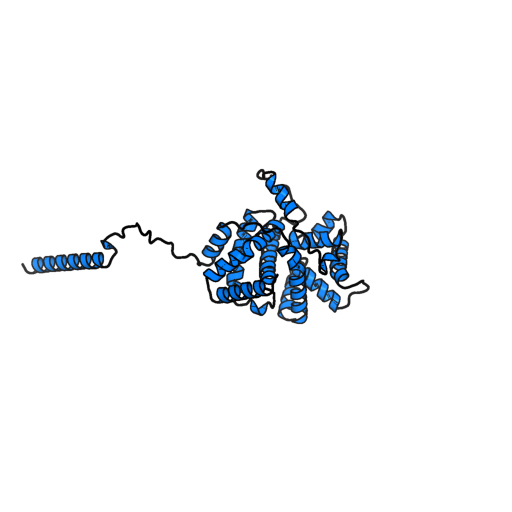093 -13.237 -1.792 1.00 91.38 213 SER A N 1
ATOM 1613 C CA . SER A 1 213 ? -11.960 -14.078 -2.989 1.00 91.38 213 SER A CA 1
ATOM 1614 C C . SER A 1 213 ? -13.317 -14.574 -3.505 1.00 91.38 213 SER A C 1
ATOM 1616 O O . SER A 1 213 ? -13.525 -14.623 -4.716 1.00 91.38 213 SER A O 1
ATOM 1618 N N . ASP A 1 214 ? -14.240 -14.899 -2.598 1.00 94.25 214 ASP A N 1
ATOM 1619 C CA . ASP A 1 214 ? -15.476 -15.621 -2.928 1.00 94.25 214 ASP A CA 1
ATOM 1620 C C . ASP A 1 214 ? -16.737 -14.732 -3.002 1.00 94.25 214 ASP A C 1
ATOM 1622 O O . ASP A 1 214 ? -17.724 -15.111 -3.633 1.00 94.25 214 ASP A O 1
ATOM 1626 N N . ASP A 1 215 ? -16.720 -13.554 -2.370 1.00 94.19 215 ASP A N 1
ATOM 1627 C CA . ASP A 1 215 ? -17.842 -12.613 -2.235 1.00 94.19 215 ASP A CA 1
ATOM 1628 C C . ASP A 1 215 ? -17.556 -11.306 -3.016 1.00 94.19 215 ASP A C 1
ATOM 1630 O O . ASP A 1 215 ? -16.814 -10.439 -2.529 1.00 94.19 215 ASP A O 1
ATOM 1634 N N . PRO A 1 216 ? -18.141 -11.126 -4.221 1.00 90.81 216 PRO A N 1
ATOM 1635 C CA . PRO A 1 216 ? -17.934 -9.934 -5.046 1.00 90.81 216 PRO A CA 1
ATOM 1636 C C . PRO A 1 216 ? -18.398 -8.629 -4.390 1.00 90.81 216 PRO A C 1
ATOM 1638 O O . PRO A 1 216 ? -17.800 -7.579 -4.639 1.00 90.81 216 PRO A O 1
ATOM 1641 N N . ASP A 1 217 ? -19.436 -8.677 -3.551 1.00 89.88 217 ASP A N 1
ATOM 1642 C CA . ASP A 1 217 ? -19.956 -7.489 -2.875 1.00 89.88 217 ASP A CA 1
ATOM 1643 C C . ASP A 1 217 ? -18.951 -7.024 -1.818 1.00 89.88 217 ASP A C 1
ATOM 1645 O O . ASP A 1 217 ? -18.553 -5.855 -1.800 1.00 89.88 217 ASP A O 1
ATOM 1649 N N . PHE A 1 218 ? -18.445 -7.954 -0.999 1.00 92.50 218 PHE A N 1
ATOM 1650 C CA . PHE A 1 218 ? -17.393 -7.654 -0.027 1.00 92.50 218 PHE A CA 1
ATOM 1651 C C . PHE A 1 218 ? -16.089 -7.205 -0.705 1.00 92.50 218 PHE A C 1
ATOM 1653 O O . PHE A 1 218 ? -15.458 -6.242 -0.258 1.00 92.50 218 PHE A O 1
ATOM 1660 N N . ALA A 1 219 ? -15.702 -7.823 -1.827 1.00 90.38 219 ALA A N 1
ATOM 1661 C CA . ALA A 1 219 ? -14.567 -7.366 -2.629 1.00 90.38 219 ALA A CA 1
ATOM 1662 C C . ALA A 1 219 ? -14.754 -5.923 -3.130 1.00 90.38 219 ALA A C 1
ATOM 1664 O O . ALA A 1 219 ? -13.817 -5.119 -3.077 1.00 90.38 219 ALA A O 1
ATOM 1665 N N . GLY A 1 220 ? -15.976 -5.572 -3.541 1.00 87.94 220 GLY A N 1
ATOM 1666 C CA . GLY A 1 220 ? -16.358 -4.219 -3.926 1.00 87.94 220 GLY A CA 1
ATOM 1667 C C . GLY A 1 220 ? -16.228 -3.201 -2.789 1.00 87.94 220 GLY A C 1
ATOM 1668 O O . GLY A 1 220 ? -15.757 -2.088 -3.038 1.00 87.94 220 GLY A O 1
ATOM 1669 N N . LEU A 1 221 ? -16.571 -3.583 -1.553 1.00 91.00 221 LEU A N 1
ATOM 1670 C CA . LEU A 1 221 ? -16.374 -2.748 -0.359 1.00 91.00 221 LEU A CA 1
ATOM 1671 C C . LEU A 1 221 ? -14.890 -2.508 -0.076 1.00 91.00 221 LEU A C 1
ATOM 1673 O O . LEU A 1 221 ? -14.476 -1.368 0.134 1.00 91.00 221 LEU A O 1
ATOM 1677 N N . VAL A 1 222 ? -14.072 -3.564 -0.120 1.00 91.38 222 VAL A N 1
ATOM 1678 C CA . VAL A 1 222 ? -12.618 -3.461 0.082 1.00 91.38 222 VAL A CA 1
ATOM 1679 C C . VAL A 1 222 ? -11.997 -2.523 -0.953 1.00 91.38 222 VAL A C 1
ATOM 1681 O O . VAL A 1 222 ? -11.247 -1.619 -0.584 1.00 91.38 222 VAL A O 1
ATOM 1684 N N . ARG A 1 223 ? -12.358 -2.680 -2.233 1.00 89.38 223 ARG A N 1
ATOM 1685 C CA . ARG A 1 223 ? -11.944 -1.779 -3.320 1.00 89.38 223 ARG A CA 1
ATOM 1686 C C . ARG A 1 223 ? -12.350 -0.333 -3.028 1.00 89.38 223 ARG A C 1
ATOM 1688 O O . ARG A 1 223 ? -11.526 0.569 -3.148 1.00 89.38 223 ARG A O 1
ATOM 1695 N N . GLY A 1 224 ? -13.596 -0.117 -2.602 1.00 87.88 224 GLY A N 1
ATOM 1696 C CA . GLY A 1 224 ? -14.105 1.201 -2.223 1.00 87.88 224 GLY A CA 1
ATOM 1697 C C . GLY A 1 224 ? -13.246 1.870 -1.149 1.00 87.88 224 GLY A C 1
ATOM 1698 O O . GLY A 1 224 ? -12.806 3.002 -1.337 1.00 87.88 224 GLY A O 1
ATOM 1699 N N . TRP A 1 225 ? -12.923 1.151 -0.072 1.00 91.06 225 TRP A N 1
ATOM 1700 C CA . TRP A 1 225 ? -12.050 1.654 0.994 1.00 91.06 225 TRP A CA 1
ATOM 1701 C C . TRP A 1 225 ? -10.600 1.875 0.545 1.00 91.06 225 TRP A C 1
ATOM 1703 O O . TRP A 1 225 ? -9.965 2.838 0.981 1.00 91.06 225 TRP A O 1
ATOM 1713 N N . GLN A 1 226 ? -10.066 1.032 -0.344 1.00 91.06 226 GLN A N 1
ATOM 1714 C CA . GLN A 1 226 ? -8.741 1.244 -0.933 1.00 91.06 226 GLN A CA 1
ATOM 1715 C C . GLN A 1 226 ? -8.692 2.557 -1.716 1.00 91.06 226 GLN A C 1
ATOM 1717 O O . GLN A 1 226 ? -7.828 3.386 -1.440 1.00 91.06 226 GLN A O 1
ATOM 1722 N N . GLU A 1 227 ? -9.640 2.786 -2.628 1.00 88.00 227 GLU A N 1
ATOM 1723 C CA . GLU A 1 227 ? -9.748 4.044 -3.382 1.00 88.00 227 GLU A CA 1
ATOM 1724 C C . GLU A 1 227 ? -9.961 5.244 -2.450 1.00 88.00 227 GLU A C 1
ATOM 1726 O O . GLU A 1 227 ? -9.362 6.307 -2.629 1.00 88.00 227 GLU A O 1
ATOM 1731 N N . TYR A 1 228 ? -10.764 5.054 -1.403 1.00 85.31 228 TYR A N 1
ATOM 1732 C CA . TYR A 1 228 ? -11.093 6.092 -0.437 1.00 85.31 228 TYR A CA 1
ATOM 1733 C C . TYR A 1 228 ? -9.874 6.619 0.335 1.00 85.31 228 TYR A C 1
ATOM 1735 O O . TYR A 1 228 ? -9.761 7.826 0.556 1.00 85.31 228 TYR A O 1
ATOM 1743 N N . PHE A 1 229 ? -8.940 5.750 0.739 1.00 88.06 229 PHE A N 1
ATOM 1744 C CA . PHE A 1 229 ? -7.771 6.160 1.530 1.00 88.06 229 PHE A CA 1
ATOM 1745 C C . PHE A 1 229 ? -6.562 6.603 0.702 1.00 88.06 229 PHE A C 1
ATOM 1747 O O . PHE A 1 229 ? -5.640 7.217 1.246 1.00 88.06 229 PHE A O 1
ATOM 1754 N N . VAL A 1 230 ? -6.545 6.356 -0.608 1.00 88.25 230 VAL A N 1
ATOM 1755 C CA . VAL A 1 230 ? -5.433 6.749 -1.493 1.00 88.25 230 VAL A CA 1
ATOM 1756 C C . VAL A 1 230 ? -5.021 8.214 -1.366 1.00 88.25 230 VAL A C 1
ATOM 1758 O O . VAL A 1 230 ? -3.809 8.450 -1.315 1.00 88.25 230 VAL A O 1
ATOM 1761 N N . PRO A 1 231 ? -5.938 9.198 -1.252 1.00 86.62 231 PRO A N 1
ATOM 1762 C CA . PRO A 1 231 ? -5.576 10.598 -1.047 1.00 86.62 231 PRO A CA 1
ATOM 1763 C C . PRO A 1 231 ? -4.630 10.839 0.138 1.00 86.62 231 PRO A C 1
ATOM 1765 O O . PRO A 1 231 ? -3.774 11.715 0.047 1.00 86.62 231 PRO A O 1
ATOM 1768 N N . LEU A 1 232 ? -4.705 10.034 1.208 1.00 86.50 232 LEU A N 1
ATOM 1769 C CA . LEU A 1 232 ? -3.781 10.130 2.346 1.00 86.50 232 LEU A CA 1
ATOM 1770 C C . LEU A 1 232 ? -2.340 9.771 1.957 1.00 86.50 232 LEU A C 1
ATOM 1772 O O . LEU A 1 232 ? -1.403 10.369 2.476 1.00 86.50 232 LEU A O 1
ATOM 1776 N N . ALA A 1 233 ? -2.156 8.813 1.043 1.00 89.75 233 ALA A N 1
ATOM 1777 C CA . ALA A 1 233 ? -0.841 8.402 0.554 1.00 89.75 233 ALA A CA 1
ATOM 1778 C C . ALA A 1 233 ? -0.315 9.327 -0.551 1.00 89.75 233 ALA A C 1
ATOM 1780 O O . ALA A 1 233 ? 0.845 9.730 -0.526 1.00 89.75 233 ALA A O 1
ATOM 1781 N N . VAL A 1 234 ? -1.147 9.669 -1.540 1.00 86.75 234 VAL A N 1
ATOM 1782 C CA . VAL A 1 234 ? -0.702 10.497 -2.677 1.00 86.75 234 VAL A CA 1
ATOM 1783 C C . VAL A 1 234 ? -0.600 11.982 -2.338 1.00 86.75 234 VAL A C 1
ATOM 1785 O O . VAL A 1 234 ? 0.044 12.712 -3.091 1.00 86.75 234 VAL A O 1
ATOM 1788 N N . GLY A 1 235 ? -1.225 12.414 -1.238 1.00 86.62 235 GLY A N 1
ATOM 1789 C CA . GLY A 1 235 ? -1.103 13.759 -0.681 1.00 86.62 235 GLY A CA 1
ATOM 1790 C C . GLY A 1 235 ? 0.209 14.001 0.068 1.00 86.62 235 GLY A C 1
ATOM 1791 O O . GLY A 1 235 ? 0.521 15.149 0.365 1.00 86.62 235 GLY A O 1
ATOM 1792 N N . LEU A 1 236 ? 0.999 12.956 0.348 1.00 87.38 236 LEU A N 1
ATOM 1793 C CA . LEU A 1 236 ? 2.328 13.104 0.942 1.00 87.38 236 LEU A CA 1
ATOM 1794 C C . LEU A 1 236 ? 3.257 13.888 0.009 1.00 87.38 236 LEU A C 1
ATOM 1796 O O . LEU A 1 236 ? 3.249 13.697 -1.211 1.00 87.38 236 LEU A O 1
ATOM 1800 N N . THR A 1 237 ? 4.120 14.715 0.597 1.00 88.06 237 THR A N 1
ATOM 1801 C CA . THR A 1 237 ? 5.193 15.390 -0.137 1.00 88.06 237 THR A CA 1
ATOM 1802 C C . THR A 1 237 ? 6.101 14.340 -0.792 1.00 88.06 237 THR A C 1
ATOM 1804 O O . THR A 1 237 ? 6.686 13.525 -0.072 1.00 88.06 237 THR A O 1
ATOM 1807 N N . PRO A 1 238 ? 6.248 14.325 -2.133 1.00 90.50 238 PRO A N 1
ATOM 1808 C CA . PRO A 1 238 ? 7.077 13.331 -2.807 1.00 90.50 238 PRO A CA 1
ATOM 1809 C C . PRO A 1 238 ? 8.538 13.405 -2.354 1.00 90.50 238 PRO A C 1
ATOM 1811 O O . PRO A 1 238 ? 9.108 14.490 -2.235 1.00 90.50 238 PRO A O 1
ATOM 1814 N N . ILE A 1 239 ? 9.166 12.245 -2.154 1.00 91.94 239 ILE A N 1
ATOM 1815 C CA . ILE A 1 239 ? 10.578 12.132 -1.778 1.00 91.94 239 ILE A CA 1
ATOM 1816 C C . ILE A 1 239 ? 11.302 11.408 -2.903 1.00 91.94 239 ILE A C 1
ATOM 1818 O O . ILE A 1 239 ? 10.918 10.303 -3.268 1.00 91.94 239 ILE A O 1
ATOM 1822 N N . MET A 1 240 ? 12.370 12.000 -3.440 1.00 91.62 240 MET A N 1
ATOM 1823 C CA . MET A 1 240 ? 13.170 11.358 -4.485 1.00 91.62 240 MET A CA 1
ATOM 1824 C C . MET A 1 240 ? 13.658 9.976 -4.027 1.00 91.62 240 MET A C 1
ATOM 1826 O O . MET A 1 240 ? 14.349 9.853 -3.011 1.00 91.62 240 MET A O 1
ATOM 1830 N N . ALA A 1 241 ? 13.286 8.941 -4.781 1.00 90.69 241 ALA A N 1
ATOM 1831 C CA . ALA A 1 241 ? 13.668 7.569 -4.488 1.00 90.69 241 ALA A CA 1
ATOM 1832 C C . ALA A 1 241 ? 15.160 7.337 -4.796 1.00 90.69 241 ALA A C 1
ATOM 1834 O O . ALA A 1 241 ? 15.653 7.812 -5.822 1.00 90.69 241 ALA A O 1
ATOM 1835 N N . PRO A 1 242 ? 15.893 6.591 -3.952 1.00 88.31 242 PRO A N 1
ATOM 1836 C CA . PRO A 1 242 ? 17.294 6.274 -4.205 1.00 88.31 242 PRO A CA 1
ATOM 1837 C C . PRO A 1 242 ? 17.442 5.398 -5.458 1.00 88.31 242 PRO A C 1
ATOM 1839 O O . PRO A 1 242 ? 16.670 4.463 -5.674 1.00 88.31 242 PRO A O 1
ATOM 1842 N N . ALA A 1 243 ? 18.479 5.656 -6.262 1.00 88.31 243 ALA A N 1
ATOM 1843 C CA . ALA A 1 243 ? 18.754 4.898 -7.490 1.00 88.31 243 ALA A CA 1
ATOM 1844 C C . ALA A 1 243 ? 18.956 3.392 -7.231 1.00 88.31 243 ALA A C 1
ATOM 1846 O O . ALA A 1 243 ? 18.556 2.554 -8.039 1.00 88.31 243 ALA A O 1
ATOM 1847 N N . ARG A 1 244 ? 19.511 3.050 -6.063 1.00 88.12 244 ARG A N 1
ATOM 1848 C CA . ARG A 1 244 ? 19.745 1.670 -5.623 1.00 88.12 244 ARG A CA 1
ATOM 1849 C C . ARG A 1 244 ? 18.466 0.837 -5.524 1.00 88.12 244 ARG A C 1
ATOM 1851 O O . ARG A 1 244 ? 18.513 -0.335 -5.868 1.00 88.12 244 ARG A O 1
ATOM 1858 N N . ALA A 1 245 ? 17.325 1.422 -5.148 1.00 91.12 245 ALA A N 1
ATOM 1859 C CA . ALA A 1 245 ? 16.060 0.681 -5.109 1.00 91.12 245 ALA A CA 1
ATOM 1860 C C . ALA A 1 245 ? 15.642 0.200 -6.509 1.00 91.12 245 ALA A C 1
ATOM 1862 O O . ALA A 1 245 ? 15.221 -0.945 -6.678 1.00 91.12 245 ALA A O 1
ATOM 1863 N N . ARG A 1 246 ? 15.820 1.049 -7.533 1.00 91.94 246 ARG A N 1
ATOM 1864 C CA . ARG A 1 246 ? 15.586 0.675 -8.937 1.00 91.94 246 ARG A CA 1
ATOM 1865 C C . ARG A 1 246 ? 16.546 -0.420 -9.379 1.00 91.94 246 ARG A C 1
ATOM 1867 O O . ARG A 1 246 ? 16.115 -1.413 -9.960 1.00 91.94 246 ARG A O 1
ATOM 1874 N N . GLN A 1 247 ? 17.837 -0.230 -9.113 1.00 91.50 247 GLN A N 1
ATOM 1875 C CA . GLN A 1 247 ? 18.871 -1.183 -9.502 1.00 91.50 247 GLN A CA 1
ATOM 1876 C C . GLN A 1 247 ? 18.627 -2.552 -8.859 1.00 91.50 247 GLN A C 1
ATOM 1878 O O . GLN A 1 247 ? 18.548 -3.545 -9.576 1.00 91.50 247 GLN A O 1
ATOM 1883 N N . GLY A 1 248 ? 18.393 -2.595 -7.547 1.00 91.94 248 GLY A N 1
ATOM 1884 C CA . GLY A 1 248 ? 18.106 -3.833 -6.829 1.00 91.94 248 GLY A CA 1
ATOM 1885 C C . GLY A 1 248 ? 16.854 -4.540 -7.353 1.00 91.94 248 GLY A C 1
ATOM 1886 O O . GLY A 1 248 ? 16.854 -5.762 -7.510 1.00 91.94 248 GLY A O 1
ATOM 1887 N N . ALA A 1 249 ? 15.799 -3.795 -7.709 1.00 93.56 249 ALA A N 1
ATOM 1888 C CA . ALA A 1 249 ? 14.605 -4.388 -8.315 1.00 93.56 249 ALA A CA 1
ATOM 1889 C C . ALA A 1 249 ? 14.918 -5.023 -9.680 1.00 93.56 249 ALA A C 1
ATOM 1891 O O . ALA A 1 249 ? 14.506 -6.153 -9.941 1.00 93.56 249 ALA A O 1
ATOM 1892 N N . ARG A 1 250 ? 15.697 -4.344 -10.531 1.00 92.81 250 ARG A N 1
ATOM 1893 C CA . ARG A 1 250 ? 16.119 -4.879 -11.837 1.00 92.81 250 ARG A CA 1
ATOM 1894 C C . ARG A 1 250 ? 17.007 -6.107 -11.695 1.00 92.81 250 ARG A C 1
ATOM 1896 O O . ARG A 1 250 ? 16.802 -7.068 -12.429 1.00 92.81 250 ARG A O 1
ATOM 1903 N N . GLU A 1 251 ? 17.955 -6.088 -10.765 1.00 92.31 251 GLU A N 1
ATOM 1904 C CA . GLU A 1 251 ? 18.830 -7.225 -10.465 1.00 92.31 251 GLU A CA 1
ATOM 1905 C C . GLU A 1 251 ? 18.015 -8.440 -10.020 1.00 92.31 251 GLU A C 1
ATOM 1907 O O . GLU A 1 251 ? 18.132 -9.512 -10.608 1.00 92.31 251 GLU A O 1
ATOM 1912 N N . THR A 1 252 ? 17.102 -8.241 -9.065 1.00 94.12 252 THR A N 1
ATOM 1913 C CA . THR A 1 252 ? 16.215 -9.296 -8.545 1.00 94.12 252 THR A CA 1
ATOM 1914 C C . THR A 1 252 ? 15.351 -9.921 -9.643 1.00 94.12 252 THR A C 1
ATOM 1916 O O . THR A 1 252 ? 15.052 -11.113 -9.612 1.00 94.12 252 THR A O 1
ATOM 1919 N N . LEU A 1 253 ? 14.928 -9.115 -10.615 1.00 93.38 253 LEU A N 1
ATOM 1920 C CA . LEU A 1 253 ? 14.081 -9.543 -11.725 1.00 93.38 253 LEU A CA 1
ATOM 1921 C C . LEU A 1 253 ? 14.872 -10.034 -12.952 1.00 93.38 253 LEU A C 1
ATOM 1923 O O . LEU A 1 253 ? 14.258 -10.438 -13.938 1.00 93.38 253 LEU A O 1
ATOM 1927 N N . GLY A 1 254 ? 16.208 -9.972 -12.940 1.00 91.12 254 GLY A N 1
ATOM 1928 C CA . GLY A 1 254 ? 17.029 -10.279 -14.118 1.00 91.12 254 GLY A CA 1
ATOM 1929 C C . GLY A 1 254 ? 16.830 -9.300 -15.289 1.00 91.12 254 GLY A C 1
ATOM 1930 O O . GLY A 1 254 ? 17.081 -9.643 -16.444 1.00 91.12 254 GLY A O 1
ATOM 1931 N N . LEU A 1 255 ? 16.370 -8.073 -15.015 1.00 84.69 255 LEU A N 1
ATOM 1932 C CA . LEU A 1 255 ? 16.145 -7.008 -16.008 1.00 84.69 255 LEU A CA 1
ATOM 1933 C C . LEU A 1 255 ? 17.379 -6.138 -16.247 1.00 84.69 255 LEU A C 1
ATOM 1935 O O . LEU A 1 255 ? 17.295 -5.113 -16.936 1.00 84.69 255 LEU A O 1
ATOM 1939 N N . ILE A 1 256 ? 18.520 -6.517 -15.669 1.00 77.06 256 ILE A N 1
ATOM 1940 C CA . ILE A 1 256 ? 19.798 -5.889 -15.980 1.00 77.06 256 ILE A CA 1
ATOM 1941 C C . ILE A 1 256 ? 19.973 -5.989 -17.502 1.00 77.06 256 ILE A C 1
ATOM 1943 O O . ILE A 1 256 ? 19.767 -7.046 -18.112 1.00 77.06 256 ILE A O 1
ATOM 1947 N N . ALA A 1 257 ? 20.258 -4.855 -18.140 1.00 58.62 257 ALA A N 1
ATOM 1948 C CA . ALA A 1 257 ? 20.830 -4.909 -19.475 1.00 58.62 257 ALA A CA 1
ATOM 1949 C C . ALA A 1 257 ? 22.115 -5.742 -19.364 1.00 58.62 257 ALA A C 1
ATOM 1951 O O . ALA A 1 257 ? 22.797 -5.652 -18.342 1.00 58.62 257 ALA A O 1
ATOM 1952 N N . ALA A 1 258 ? 22.455 -6.554 -20.369 1.00 51.47 258 ALA A N 1
ATOM 1953 C CA . ALA A 1 258 ? 23.833 -7.031 -20.447 1.00 51.47 258 ALA A CA 1
ATOM 1954 C C . ALA A 1 258 ? 24.741 -5.803 -20.242 1.00 51.47 258 ALA A C 1
ATOM 1956 O O . ALA A 1 258 ? 24.398 -4.733 -20.766 1.00 51.47 258 ALA A O 1
ATOM 1957 N N . PRO A 1 259 ? 25.790 -5.887 -19.405 1.00 46.97 259 PRO A N 1
ATOM 1958 C CA . PRO A 1 259 ? 26.644 -4.732 -19.200 1.00 46.97 259 PRO A CA 1
ATOM 1959 C C . PRO A 1 259 ? 27.091 -4.230 -20.577 1.00 46.97 259 PRO A C 1
ATOM 1961 O O . PRO A 1 259 ? 27.281 -5.028 -21.497 1.00 46.97 259 PRO A O 1
ATOM 1964 N N . LEU A 1 260 ? 27.221 -2.913 -20.734 1.00 49.00 260 LEU A N 1
ATOM 1965 C CA . LEU A 1 260 ? 27.869 -2.305 -21.897 1.00 49.00 260 LEU A CA 1
ATOM 1966 C C . LEU A 1 260 ? 29.376 -2.640 -21.852 1.00 49.00 260 LEU A C 1
ATOM 1968 O O . LEU A 1 260 ? 30.209 -1.752 -21.779 1.00 49.00 260 LEU A O 1
ATOM 1972 N N . THR A 1 261 ? 29.733 -3.925 -21.799 1.00 50.00 261 THR A N 1
ATOM 1973 C CA . THR A 1 261 ? 31.109 -4.424 -21.925 1.00 50.00 261 THR A CA 1
ATOM 1974 C C . THR A 1 261 ? 31.561 -4.450 -23.377 1.00 50.00 261 THR A C 1
ATOM 1976 O O . THR A 1 261 ? 32.642 -4.934 -23.663 1.00 50.00 261 THR A O 1
ATOM 1979 N N . GLU A 1 262 ? 30.770 -3.924 -24.309 1.00 55.03 262 GLU A N 1
ATOM 1980 C CA . GLU A 1 262 ? 31.391 -3.249 -25.442 1.00 55.03 262 GLU A CA 1
ATOM 1981 C C . GLU A 1 262 ? 31.785 -1.858 -24.947 1.00 55.03 262 GLU A C 1
ATOM 1983 O O . GLU A 1 262 ? 31.076 -0.874 -25.155 1.00 55.03 262 GLU A O 1
ATOM 1988 N N . ASP A 1 263 ? 32.900 -1.792 -24.219 1.00 54.97 263 ASP A N 1
ATOM 1989 C CA . ASP A 1 263 ? 33.667 -0.559 -24.181 1.00 54.97 263 ASP A CA 1
ATOM 1990 C C . ASP A 1 263 ? 34.053 -0.274 -25.645 1.00 54.97 263 ASP A C 1
ATOM 1992 O O . ASP A 1 263 ? 34.761 -1.081 -26.252 1.00 54.97 263 ASP A O 1
ATOM 1996 N N . PRO A 1 264 ? 33.578 0.824 -26.264 1.00 55.41 264 PRO A N 1
ATOM 1997 C CA . PRO A 1 264 ? 33.900 1.136 -27.655 1.00 55.41 264 PRO A CA 1
ATOM 1998 C C . PRO A 1 264 ? 35.404 1.388 -27.869 1.00 55.41 264 PRO A C 1
ATOM 2000 O O . PRO A 1 264 ? 35.836 1.556 -29.009 1.00 55.41 264 PRO A O 1
ATOM 2003 N N . THR A 1 265 ? 36.190 1.434 -26.788 1.00 59.00 265 THR A N 1
ATOM 2004 C CA . THR A 1 265 ? 37.649 1.560 -26.779 1.00 59.00 265 THR A CA 1
ATOM 2005 C C . THR A 1 265 ? 38.387 0.296 -26.330 1.00 59.00 265 THR A C 1
ATOM 2007 O O . THR A 1 265 ? 39.614 0.259 -26.424 1.00 59.00 265 THR A O 1
ATOM 2010 N N . GLU A 1 266 ? 37.689 -0.762 -25.902 1.00 57.28 266 GLU A N 1
ATOM 2011 C CA . GLU A 1 266 ? 38.333 -2.040 -25.601 1.00 57.28 266 GLU A CA 1
ATOM 2012 C C . GLU A 1 266 ? 38.641 -2.742 -26.927 1.00 57.28 266 GLU A C 1
ATOM 2014 O O . GLU A 1 266 ? 37.775 -3.325 -27.582 1.00 57.28 266 GLU A O 1
ATOM 2019 N N . GLU A 1 267 ? 39.900 -2.649 -27.367 1.00 58.62 267 GLU A N 1
ATOM 2020 C CA . GLU A 1 267 ? 40.380 -3.411 -28.513 1.00 58.62 267 GLU A CA 1
ATOM 2021 C C . GLU A 1 267 ? 40.185 -4.903 -28.226 1.00 58.62 267 GLU A C 1
ATOM 2023 O O . GLU A 1 267 ? 40.943 -5.525 -27.478 1.00 58.62 267 GLU A O 1
ATOM 2028 N N . THR A 1 268 ? 39.158 -5.505 -28.831 1.00 62.66 268 THR A N 1
ATOM 2029 C CA . THR A 1 268 ? 38.981 -6.953 -28.773 1.00 62.66 268 THR A CA 1
ATOM 2030 C C . THR A 1 268 ? 40.263 -7.601 -29.296 1.00 62.66 268 THR A C 1
ATOM 2032 O O . THR A 1 268 ? 40.643 -7.328 -30.442 1.00 62.66 268 THR A O 1
ATOM 2035 N N . PRO A 1 269 ? 40.944 -8.460 -28.514 1.00 72.38 269 PRO A N 1
ATOM 2036 C CA . PRO A 1 269 ? 42.183 -9.071 -28.962 1.00 72.38 269 PRO A CA 1
ATOM 2037 C C . PRO A 1 269 ? 41.972 -9.779 -30.301 1.00 72.38 269 PRO A C 1
ATOM 2039 O O . PRO A 1 269 ? 40.997 -10.516 -30.464 1.00 72.38 269 PRO A O 1
ATOM 2042 N N . TRP A 1 270 ? 42.889 -9.586 -31.252 1.00 71.56 270 TRP A N 1
ATOM 2043 C CA . TRP A 1 270 ? 42.754 -10.063 -32.637 1.00 71.56 270 TRP A CA 1
ATOM 2044 C C . TRP A 1 270 ? 42.421 -11.565 -32.764 1.00 71.56 270 TRP A C 1
ATOM 2046 O O . TRP A 1 270 ? 41.834 -11.989 -33.760 1.00 71.56 270 TRP A O 1
ATOM 2056 N N . TYR A 1 271 ? 42.748 -12.373 -31.748 1.00 73.25 271 TYR A N 1
ATOM 2057 C CA . TYR A 1 271 ? 42.476 -13.810 -31.702 1.00 73.25 271 TYR A CA 1
ATOM 2058 C C . TYR A 1 271 ? 41.015 -14.178 -31.362 1.00 73.25 271 TYR A C 1
ATOM 2060 O O . TYR A 1 271 ? 40.619 -15.322 -31.573 1.00 73.25 271 TYR A O 1
ATOM 2068 N N . ARG A 1 272 ? 40.201 -13.245 -30.845 1.00 68.56 272 ARG A N 1
ATOM 2069 C CA . ARG A 1 272 ? 38.797 -13.483 -30.439 1.00 68.56 272 ARG A CA 1
ATOM 2070 C C . ARG A 1 272 ? 37.771 -13.262 -31.562 1.00 68.56 272 ARG A C 1
ATOM 2072 O O . ARG A 1 272 ? 36.610 -13.619 -31.390 1.00 68.56 272 ARG A O 1
ATOM 2079 N N . GLY A 1 273 ? 38.180 -12.696 -32.701 1.00 74.44 273 GLY A N 1
ATOM 2080 C CA . GLY A 1 273 ? 37.317 -12.423 -33.859 1.00 74.44 273 GLY A CA 1
ATOM 2081 C C . GLY A 1 273 ? 37.413 -13.463 -34.986 1.00 74.44 273 GLY A C 1
ATOM 2082 O O . GLY A 1 273 ? 38.186 -14.419 -34.920 1.00 74.44 273 GLY A O 1
ATOM 2083 N N . ARG A 1 274 ? 36.663 -13.249 -36.083 1.00 75.19 274 ARG A N 1
ATOM 2084 C CA . ARG A 1 274 ? 36.701 -14.108 -37.294 1.00 75.19 274 ARG A CA 1
ATOM 2085 C C . ARG A 1 274 ? 38.120 -14.258 -37.860 1.00 75.19 274 ARG A C 1
ATOM 2087 O O . ARG A 1 274 ? 38.461 -15.318 -38.369 1.00 75.19 274 ARG A O 1
ATOM 2094 N N . THR A 1 275 ? 38.949 -13.224 -37.736 1.00 78.69 275 THR A N 1
ATOM 2095 C CA . THR A 1 275 ? 40.369 -13.229 -38.121 1.00 78.69 275 THR A CA 1
ATOM 2096 C C . THR A 1 275 ? 41.202 -14.168 -37.249 1.00 78.69 275 THR A C 1
ATOM 2098 O O . THR A 1 275 ? 41.982 -14.952 -37.781 1.00 78.69 275 THR A O 1
ATOM 2101 N N . GLY A 1 276 ? 40.987 -14.163 -35.932 1.00 80.25 276 GLY A N 1
ATOM 2102 C CA . GLY A 1 276 ? 41.615 -15.090 -34.992 1.00 80.25 276 GLY A CA 1
ATOM 2103 C C . GLY A 1 276 ? 41.315 -16.556 -35.293 1.00 80.25 276 GLY A C 1
ATOM 2104 O O . GLY A 1 276 ? 42.223 -17.383 -35.301 1.00 80.25 276 GLY A O 1
ATOM 2105 N N . ILE A 1 277 ? 40.060 -16.861 -35.641 1.00 82.44 277 ILE A N 1
ATOM 2106 C CA . ILE A 1 277 ? 39.643 -18.207 -36.067 1.00 82.44 277 ILE A CA 1
ATOM 2107 C C . ILE A 1 277 ? 40.382 -18.628 -37.346 1.00 82.44 277 ILE A C 1
ATOM 2109 O O . ILE A 1 277 ? 40.867 -19.755 -37.432 1.00 82.44 277 ILE A O 1
ATOM 2113 N N . VAL A 1 278 ? 40.515 -17.728 -38.327 1.00 86.50 278 VAL A N 1
ATOM 2114 C CA . VAL A 1 278 ? 41.241 -18.009 -39.578 1.00 86.50 278 VAL A CA 1
ATOM 2115 C C . VAL A 1 278 ? 42.728 -18.261 -39.317 1.00 86.50 278 VAL A C 1
ATOM 2117 O O . VAL A 1 278 ? 43.281 -19.217 -39.857 1.00 86.50 278 VAL A O 1
ATOM 2120 N N . VAL A 1 279 ? 43.372 -17.461 -38.463 1.00 87.31 279 VAL A N 1
ATOM 2121 C CA . VAL A 1 279 ? 44.788 -17.658 -38.109 1.00 87.31 279 VAL A CA 1
ATOM 2122 C C . VAL A 1 279 ? 44.990 -18.982 -37.369 1.00 87.31 279 VAL A C 1
ATOM 2124 O O . VAL A 1 279 ? 45.913 -19.721 -37.702 1.00 87.31 279 VAL A O 1
ATOM 2127 N N . LEU A 1 280 ? 44.110 -19.329 -36.425 1.00 86.75 280 LEU A N 1
ATOM 2128 C CA . LEU A 1 280 ? 44.171 -20.610 -35.718 1.00 86.75 280 LEU A CA 1
ATOM 2129 C C . LEU A 1 280 ? 44.039 -21.794 -36.691 1.00 86.75 280 LEU A C 1
ATOM 2131 O O . LEU A 1 280 ? 44.820 -22.741 -36.617 1.00 86.75 280 LEU A O 1
ATOM 2135 N N . LEU A 1 281 ? 43.096 -21.722 -37.637 1.00 91.50 281 LEU A N 1
ATOM 2136 C CA . LEU A 1 281 ? 42.919 -22.750 -38.666 1.00 91.50 281 LEU A CA 1
ATOM 2137 C C . LEU A 1 281 ? 44.157 -22.886 -39.561 1.00 91.50 281 LEU A C 1
ATOM 2139 O O . LEU A 1 281 ? 44.578 -24.008 -39.836 1.00 91.50 281 LEU A O 1
ATOM 2143 N N . LEU A 1 282 ? 44.780 -21.776 -39.971 1.00 93.38 282 LEU A N 1
ATOM 2144 C CA . LEU A 1 282 ? 46.017 -21.806 -40.759 1.00 93.38 282 LEU A CA 1
ATOM 2145 C C . LEU A 1 282 ? 47.177 -22.450 -39.992 1.00 93.38 282 LEU A C 1
ATOM 2147 O O . LEU A 1 282 ? 47.913 -23.251 -40.566 1.00 93.38 282 LEU A O 1
ATOM 2151 N N . VAL A 1 283 ? 47.316 -22.153 -38.696 1.00 93.31 283 VAL A N 1
ATOM 2152 C CA . VAL A 1 283 ? 48.333 -22.780 -37.837 1.00 93.31 283 VAL A CA 1
ATOM 2153 C C . VAL A 1 283 ? 48.091 -24.285 -37.724 1.00 93.31 283 VAL A C 1
ATOM 2155 O O . VAL A 1 283 ? 49.028 -25.063 -37.889 1.00 93.31 283 VAL A O 1
ATOM 2158 N N . VAL A 1 284 ? 46.844 -24.717 -37.514 1.00 93.94 284 VAL A N 1
ATOM 2159 C CA . VAL A 1 284 ? 46.493 -26.146 -37.457 1.00 93.94 284 VAL A CA 1
ATOM 2160 C C . VAL A 1 284 ? 46.817 -26.849 -38.778 1.00 93.94 284 VAL A C 1
ATOM 2162 O O . VAL A 1 284 ? 47.430 -27.914 -38.764 1.00 93.94 284 VAL A O 1
ATOM 2165 N N . VAL A 1 285 ? 46.473 -26.248 -39.920 1.00 94.94 285 VAL A N 1
ATOM 2166 C CA . VAL A 1 285 ? 46.792 -26.801 -41.247 1.00 94.94 285 VAL A CA 1
ATOM 2167 C C . VAL A 1 285 ? 48.305 -26.913 -41.455 1.00 94.94 285 VAL A C 1
ATOM 2169 O O . VAL A 1 285 ? 48.776 -27.945 -41.928 1.00 94.94 285 VAL A O 1
ATOM 2172 N N . ALA A 1 286 ? 49.077 -25.896 -41.064 1.00 94.06 286 ALA A N 1
ATOM 2173 C CA . ALA A 1 286 ? 50.533 -25.916 -41.180 1.00 94.06 286 ALA A CA 1
ATOM 2174 C C . ALA A 1 286 ? 51.173 -27.009 -40.307 1.00 94.06 286 ALA A C 1
ATOM 2176 O O . ALA A 1 286 ? 52.065 -27.722 -40.768 1.00 94.06 286 ALA A O 1
ATOM 2177 N N . VAL A 1 287 ? 50.687 -27.189 -39.074 1.00 94.56 287 VAL A N 1
ATOM 2178 C CA . VAL A 1 287 ? 51.149 -28.259 -38.175 1.00 94.56 287 VAL A CA 1
ATOM 2179 C C . VAL A 1 287 ? 50.820 -29.637 -38.751 1.00 94.56 287 VAL A C 1
ATOM 2181 O O . VAL A 1 287 ? 51.681 -30.513 -38.758 1.00 94.56 287 VAL A O 1
ATOM 2184 N N . LEU A 1 288 ? 49.612 -29.834 -39.287 1.00 94.06 288 LEU A N 1
ATOM 2185 C CA . LEU A 1 288 ? 49.225 -31.097 -39.921 1.00 94.06 288 LEU A CA 1
ATOM 2186 C C . LEU A 1 288 ? 50.067 -31.402 -41.168 1.00 94.06 288 LEU A C 1
ATOM 2188 O O . LEU A 1 288 ? 50.475 -32.546 -41.353 1.00 94.06 288 LEU A O 1
ATOM 2192 N N . ALA A 1 289 ? 50.368 -30.395 -41.991 1.00 91.25 289 ALA A N 1
ATOM 2193 C CA . ALA A 1 289 ? 51.234 -30.550 -43.158 1.00 91.25 289 ALA A CA 1
ATOM 2194 C C . ALA A 1 289 ? 52.674 -30.917 -42.763 1.00 91.25 289 ALA A C 1
ATOM 2196 O O . ALA A 1 289 ? 53.261 -31.821 -43.356 1.00 91.25 289 ALA A O 1
ATOM 2197 N N . TYR A 1 290 ? 53.217 -30.270 -41.726 1.00 93.00 290 TYR A N 1
ATOM 2198 C CA . TYR A 1 290 ? 54.540 -30.592 -41.190 1.00 93.00 290 TYR A CA 1
ATOM 2199 C C . TYR A 1 290 ? 54.598 -32.022 -40.641 1.00 93.00 290 TYR A C 1
ATOM 2201 O O . TYR A 1 290 ? 55.506 -32.777 -40.985 1.00 93.00 290 TYR A O 1
ATOM 2209 N N . LEU A 1 291 ? 53.599 -32.421 -39.846 1.00 91.88 291 LEU A N 1
ATOM 2210 C CA . LEU A 1 291 ? 53.510 -33.778 -39.309 1.00 91.88 291 LEU A CA 1
ATOM 2211 C C . LEU A 1 291 ? 53.383 -34.817 -40.427 1.00 91.88 291 LEU A C 1
ATOM 2213 O O . LEU A 1 291 ? 54.075 -35.831 -40.387 1.00 91.88 291 LEU A O 1
ATOM 2217 N N . TRP A 1 292 ? 52.572 -34.553 -41.453 1.00 87.69 292 TRP A N 1
ATOM 2218 C CA . TRP A 1 292 ? 52.456 -35.430 -42.618 1.00 87.69 292 TRP A CA 1
ATOM 2219 C C . TRP A 1 292 ? 53.795 -35.590 -43.347 1.00 87.69 292 TRP A C 1
ATOM 2221 O O . TRP A 1 292 ? 54.220 -36.711 -43.602 1.00 87.69 292 TRP A O 1
ATOM 2231 N N . GLN A 1 293 ? 54.508 -34.492 -43.602 1.00 86.62 293 GLN A N 1
ATOM 2232 C CA . GLN A 1 293 ? 55.803 -34.529 -44.282 1.00 86.62 293 GLN A CA 1
ATOM 2233 C C . GLN A 1 293 ? 56.893 -35.218 -43.447 1.00 86.62 293 GLN A C 1
ATOM 2235 O O . GLN A 1 293 ? 57.747 -35.904 -44.001 1.00 86.62 293 GLN A O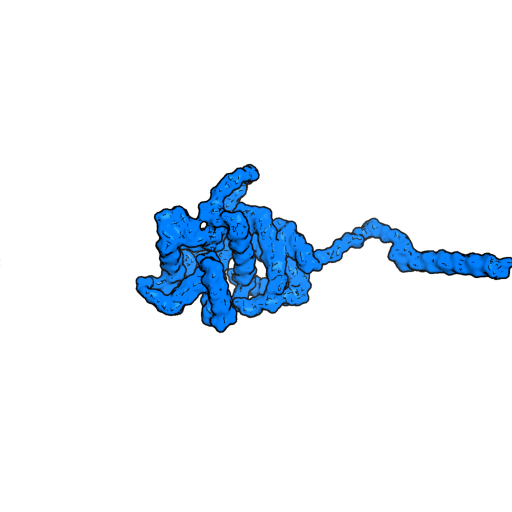 1
ATOM 2240 N N . SER A 1 294 ? 56.837 -35.087 -42.119 1.00 80.06 294 SER A N 1
ATOM 2241 C CA . SER A 1 294 ? 57.748 -35.784 -41.203 1.00 80.06 294 SER A CA 1
ATOM 2242 C C . SER A 1 294 ? 57.478 -37.286 -41.078 1.00 80.06 294 SER A C 1
ATOM 2244 O O . SER A 1 294 ? 58.366 -38.017 -40.666 1.00 80.06 294 SER A O 1
ATOM 2246 N N . ASN A 1 295 ? 56.271 -37.744 -41.427 1.00 76.38 295 ASN A N 1
ATOM 2247 C CA . ASN A 1 295 ? 55.859 -39.147 -41.325 1.00 76.38 295 ASN A CA 1
ATOM 2248 C C . ASN A 1 295 ? 55.958 -39.897 -42.672 1.00 76.38 295 ASN A C 1
ATOM 2250 O O . ASN A 1 295 ? 55.677 -41.091 -42.737 1.00 76.38 295 ASN A O 1
ATOM 2254 N N . VAL A 1 296 ? 56.290 -39.182 -43.756 1.00 70.88 296 VAL A N 1
ATOM 2255 C CA . VAL A 1 296 ? 56.458 -39.709 -45.126 1.00 70.88 296 VAL A CA 1
ATOM 2256 C C . VAL A 1 296 ? 57.945 -39.847 -45.516 1.00 70.88 296 VAL A C 1
ATOM 2258 O O . VAL A 1 296 ? 58.246 -40.499 -46.514 1.00 70.88 296 VAL A O 1
ATOM 2261 N N . ASN A 1 297 ? 58.867 -39.298 -44.716 1.00 50.47 297 ASN A N 1
ATOM 2262 C CA . ASN A 1 297 ? 60.320 -39.523 -44.798 1.00 50.47 297 ASN A CA 1
ATOM 2263 C C . ASN A 1 297 ? 60.777 -40.522 -43.732 1.00 50.47 297 ASN A C 1
ATOM 2265 O O . ASN A 1 297 ? 61.753 -41.253 -44.011 1.00 50.47 297 ASN A O 1
#

pLDDT: mean 81.99, std 18.46, range [28.27, 98.5]

Radius of gyration: 27.8 Å; chains: 1; bounding box: 88×60×73 Å

Secondary structure (DSSP, 8-state):
--HHHHHHHHHHHHHHTTT-HHHHHHHHHHHHHHHHHHHHHHH--HHHHHHHHHHHHHHHHHHGGGGGGG---HHHHHHHHHHHHHHHHHHHTT--TT-----------HHHHHHHHHT-PPPPSSSGGGG--HHHHHHHHHHHHH---HHHHHHHHT--HHHHHHHHHHHHHHTT---SS--HHHHHHHHHHHHHHT-S-HHHHHHHHHHHHH-HHHHHHHHHHHHHHHHHHHTSPP-PPPHHHHHHHHHHTT-PPPP----TT----GGGSHHHHHHHHHHHHHHHHHHHHHHH-

Sequence (297 aa):
MSNAQNEHLERLIAQIAKGDRAAFDALYDSTSAKLYALCVTILNDRPAAESTLQDVYVAVWKQARNFSDFDLQPMTWLVSITRARAIARLRASGINGGMIEKKPAVQLSPATAHASQAAEGALPTDGPLAKLEGAQLQNLRDVYLRGLTYEDLSRRGKLSVMQARGDMKAALLGIEGELPKLTPAQSDQFLAAELVLALLDDSATEAALDRKSDDPDFAGLVRGWQEYFVPLAVGLTPIMAPARARQGARETLGLIAAPLTEDPTEETPWYRGRTGIVVLLLVVVAVLAYLWQSNVN

Foldseek 3Di:
DDPVVLVLLLVLLLVLLVVDLVSLVVNCVSPVQLLLLLLCLAQVDNVRSLQLLLVLSLVSSVCSVCVVVLVARNLLVSNLSSQVSSLVVCVVVVVALQDPPPPPPPPDPPVSVVSNVQQQFDAPCDDLLVVDDDPQNVLLLCLRRHVHELVSVCVVVVHDSVVSLVSNLCSQCVSVDDDDDDDPVSVLLSLLLCLSSVHDDPVSNVVLVVCCVVPVVSSVSNSVNSVVCSSSSNSTDGHDRDPVSVVSSCVVVVVDDPPCVPPVPPPDPCLVDPNVVVVVVVVVVVVVVVVVVVVVD

Organism: NCBI:txid2760093